Protein AF-D5CTS0-F1 (afdb_monomer_lite)

Foldseek 3Di:
DVVVVVVVVVVVPPPPPPDQFLVQKDFDDPDFDAFDPAEAEFEFEPDDVVVVCVPFPVLWDFGIKGKDKFFDDDRVVCGRVLRRRPFRYKYKYKYWDDKDKDWDKDKDKDKDKDWDWDADPVGIDIDIDIDIDIDIDIDIDIGTMITMMMTGTHNPVPDQGLQNDFQVVFDADDDDPPAAWWDDPFFIWGWGDGPQKIWIFTCQQTDDDPQQQPHDGGGTAWMGGPVFQWTWGQDSSRRIFTWRWDQDPVRWIWIQGPRPRDIDTIDGD

pLDDT: mean 89.35, std 13.21, range [39.59, 98.44]

Radius of gyration: 30.03 Å; chains: 1; bounding box: 80×53×88 Å

Sequence (269 aa):
MKKLFILLTFALLTGCAALQHQATYEQSAPTRFPKTSNVLVFEYRNVNIRDIYDLLYGDFLIIGKSEFTGPYEDPRASIEFAKSIGADVFISASQFKETRTSFVPMVTPTTDTSYVTGTAATGPFYGTLNSYGTRTTMIPVYIDRYAQSGLYLKNVNHVSPLWEKKRQDYKETGTNPLSGIWYNEHYDLKLYRSGAQMVAFFDSTPRGGKAKETGQVGDIKMIFNPETGAGIYMMADRTPQPAEIKLNKFGNLQVDVTSLNESVSFARR

Organism: Sideroxydans lithotrophicus (strain ES-1) (NCBI:txid580332)

Structure (mmCIF, N/CA/C/O backbone):
data_AF-D5CTS0-F1
#
_entry.id   AF-D5CTS0-F1
#
loop_
_atom_site.group_PDB
_atom_site.id
_atom_site.type_symbol
_atom_site.label_atom_id
_atom_site.label_alt_id
_atom_site.label_comp_id
_atom_site.label_asym_id
_atom_site.label_entity_id
_atom_site.label_seq_id
_atom_site.pdbx_PDB_ins_code
_atom_site.Cartn_x
_atom_site.Cartn_y
_atom_site.Cartn_z
_atom_site.occupancy
_atom_site.B_iso_or_equiv
_atom_site.auth_seq_id
_atom_site.auth_comp_id
_atom_site.auth_asym_id
_atom_site.auth_atom_id
_atom_site.pdbx_PDB_model_num
ATOM 1 N N . MET A 1 1 ? 6.630 3.459 -58.003 1.00 46.44 1 MET A N 1
ATOM 2 C CA . MET A 1 1 ? 6.800 2.298 -57.097 1.00 46.44 1 MET A CA 1
ATOM 3 C C . MET A 1 1 ? 7.845 2.483 -55.977 1.00 46.44 1 MET A C 1
ATOM 5 O O . MET A 1 1 ? 8.086 1.536 -55.252 1.00 46.44 1 MET A O 1
ATOM 9 N N . LYS A 1 2 ? 8.428 3.679 -55.752 1.00 45.00 2 LYS A N 1
ATOM 10 C CA . LYS A 1 2 ? 9.333 3.943 -54.601 1.00 45.00 2 LYS A CA 1
ATOM 11 C C . LYS A 1 2 ? 8.669 4.656 -53.409 1.00 45.00 2 LYS A C 1
ATOM 13 O O . LYS A 1 2 ? 9.208 4.634 -52.315 1.00 45.00 2 LYS A O 1
ATOM 18 N N . LYS A 1 3 ? 7.482 5.251 -53.597 1.00 47.41 3 LYS A N 1
ATOM 19 C CA . LYS A 1 3 ? 6.743 5.967 -52.536 1.00 47.41 3 LYS A CA 1
ATOM 20 C C . LYS A 1 3 ? 5.805 5.072 -51.708 1.00 47.41 3 LYS A C 1
ATOM 22 O O . LYS A 1 3 ? 5.414 5.468 -50.621 1.00 47.41 3 LYS A O 1
ATOM 27 N N . LEU A 1 4 ? 5.493 3.861 -52.184 1.00 44.44 4 LEU A N 1
ATOM 28 C CA . LEU A 1 4 ? 4.637 2.901 -51.466 1.00 44.44 4 LEU A CA 1
ATOM 29 C C . LEU A 1 4 ? 5.415 2.081 -50.415 1.00 44.44 4 LEU A C 1
ATOM 31 O O . LEU A 1 4 ? 4.827 1.572 -49.472 1.00 44.44 4 LEU A O 1
ATOM 35 N N . PHE A 1 5 ? 6.744 1.998 -50.545 1.00 47.94 5 PHE A N 1
ATOM 36 C CA . PHE A 1 5 ? 7.605 1.243 -49.626 1.00 47.94 5 PHE A CA 1
ATOM 37 C C . PHE A 1 5 ? 7.951 1.996 -48.332 1.00 47.94 5 PHE A C 1
ATOM 39 O O . PHE A 1 5 ? 8.382 1.370 -47.373 1.00 47.94 5 PHE A O 1
ATOM 46 N N . ILE A 1 6 ? 7.747 3.319 -48.285 1.00 50.03 6 ILE A N 1
ATOM 47 C CA . ILE A 1 6 ? 8.036 4.147 -47.098 1.00 50.03 6 ILE A CA 1
ATOM 48 C C . ILE A 1 6 ? 6.862 4.128 -46.100 1.00 50.03 6 ILE A C 1
ATOM 50 O O . ILE A 1 6 ? 7.070 4.308 -44.905 1.00 50.03 6 ILE A O 1
ATOM 54 N N . LEU A 1 7 ? 5.633 3.843 -46.555 1.00 42.25 7 LEU A N 1
ATOM 55 C CA . LEU A 1 7 ? 4.468 3.749 -45.665 1.00 42.25 7 LEU A CA 1
ATOM 56 C C . LEU A 1 7 ? 4.377 2.397 -44.933 1.00 42.25 7 LEU A C 1
ATOM 58 O O . LEU A 1 7 ? 3.821 2.329 -43.842 1.00 42.25 7 LEU A O 1
ATOM 62 N N . LEU A 1 8 ? 4.941 1.328 -45.508 1.00 42.16 8 LEU A N 1
ATOM 63 C CA . LEU A 1 8 ? 4.884 -0.023 -44.934 1.00 42.16 8 LEU A CA 1
ATOM 64 C C . LEU A 1 8 ? 5.949 -0.253 -43.842 1.00 42.16 8 LEU A C 1
ATOM 66 O O . LEU A 1 8 ? 5.750 -1.070 -42.950 1.00 42.16 8 LEU A O 1
ATOM 70 N N . THR A 1 9 ? 7.060 0.490 -43.866 1.00 47.41 9 THR A N 1
ATOM 71 C CA . THR A 1 9 ? 8.133 0.399 -42.858 1.00 47.41 9 THR A CA 1
ATOM 72 C C . THR A 1 9 ? 7.841 1.174 -41.572 1.00 47.41 9 THR A C 1
ATOM 74 O O . THR A 1 9 ? 8.358 0.800 -40.524 1.00 47.41 9 THR A O 1
ATOM 77 N N . PHE A 1 10 ? 6.966 2.187 -41.598 1.00 45.25 10 PHE A N 1
ATOM 78 C CA . PHE A 1 10 ? 6.534 2.891 -40.378 1.00 45.25 10 PHE A CA 1
ATOM 79 C C . PHE A 1 10 ? 5.456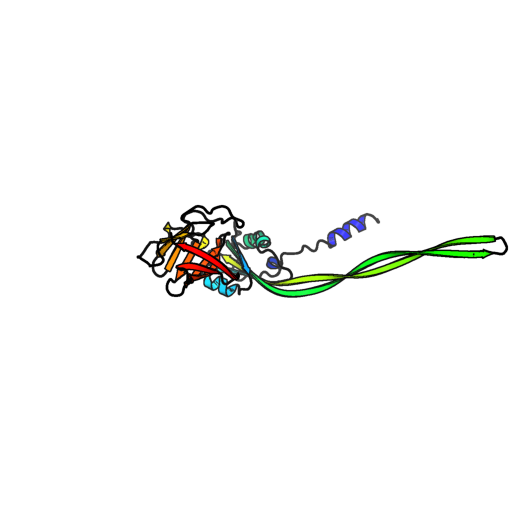 2.134 -39.580 1.00 45.25 10 PHE A C 1
ATOM 81 O O . PHE A 1 10 ? 5.325 2.353 -38.379 1.00 45.25 10 PHE A O 1
ATOM 88 N N . ALA A 1 11 ? 4.722 1.209 -40.209 1.00 44.22 11 ALA A N 1
ATOM 89 C CA . ALA A 1 11 ? 3.675 0.417 -39.554 1.00 44.22 11 ALA A CA 1
ATOM 90 C C . ALA A 1 11 ? 4.203 -0.810 -38.778 1.00 44.22 11 ALA A C 1
ATOM 92 O O . ALA A 1 11 ? 3.461 -1.414 -38.012 1.00 44.22 11 ALA A O 1
ATOM 93 N N . LEU A 1 12 ? 5.478 -1.179 -38.953 1.00 39.59 12 LEU A N 1
ATOM 94 C CA . LEU A 1 12 ? 6.101 -2.328 -38.274 1.00 39.59 12 LEU A CA 1
ATOM 95 C C . LEU A 1 12 ? 6.888 -1.944 -37.008 1.00 39.59 12 LEU A C 1
ATOM 97 O O . LEU A 1 12 ? 7.383 -2.824 -36.312 1.00 39.59 12 LEU A O 1
ATOM 101 N N . LEU A 1 13 ? 6.993 -0.648 -36.690 1.00 42.38 13 LEU A N 1
ATOM 102 C CA . LEU A 1 13 ? 7.690 -0.150 -35.495 1.00 42.38 13 LEU A CA 1
ATOM 103 C C . LEU A 1 13 ? 6.752 0.184 -34.327 1.00 42.38 13 LEU A C 1
ATOM 105 O O . LEU A 1 13 ? 7.226 0.514 -33.243 1.00 42.38 13 LEU A O 1
ATOM 109 N N . THR A 1 14 ? 5.436 0.032 -34.487 1.00 43.31 14 THR A N 1
ATOM 110 C CA . THR A 1 14 ? 4.499 0.047 -33.357 1.00 43.31 14 THR A CA 1
ATOM 111 C C . THR A 1 14 ? 4.434 -1.342 -32.725 1.00 43.31 14 THR A C 1
ATOM 113 O O . THR A 1 14 ? 3.386 -1.986 -32.702 1.00 43.31 14 THR A O 1
ATOM 116 N N . GLY A 1 15 ? 5.563 -1.828 -32.206 1.00 40.53 15 GLY A N 1
ATOM 117 C CA . GLY A 1 15 ? 5.500 -2.791 -31.117 1.00 40.53 15 GLY A CA 1
ATOM 118 C C . GLY A 1 15 ? 4.848 -2.059 -29.954 1.00 40.53 15 GLY A C 1
ATOM 119 O O . GLY A 1 15 ? 5.525 -1.308 -29.257 1.00 40.53 15 GLY A O 1
ATOM 120 N N . CYS A 1 16 ? 3.524 -2.170 -29.813 1.00 46.88 16 CYS A N 1
ATOM 121 C CA . CYS A 1 16 ? 2.819 -1.665 -28.645 1.00 46.88 16 CYS A CA 1
ATOM 122 C C . CYS A 1 16 ? 3.570 -2.188 -27.423 1.00 46.88 16 CYS A C 1
ATOM 124 O O . CYS A 1 16 ? 3.655 -3.402 -27.238 1.00 46.88 16 CYS A O 1
ATOM 126 N N . ALA A 1 17 ? 4.145 -1.288 -26.625 1.00 58.19 17 ALA A N 1
ATOM 127 C CA . ALA A 1 17 ? 4.606 -1.626 -25.293 1.00 58.19 17 ALA A CA 1
ATOM 128 C C . ALA A 1 17 ? 3.361 -2.065 -24.514 1.00 58.19 17 ALA A C 1
ATOM 130 O O . ALA A 1 17 ? 2.627 -1.240 -23.977 1.00 58.19 17 ALA A O 1
ATOM 131 N N . ALA A 1 18 ? 3.040 -3.356 -24.586 1.00 72.69 18 ALA A N 1
ATOM 132 C CA . ALA A 1 18 ? 1.957 -3.935 -23.824 1.00 72.69 18 ALA A CA 1
ATOM 133 C C . ALA A 1 18 ? 2.319 -3.781 -22.347 1.00 72.69 18 ALA A C 1
ATOM 135 O O . ALA A 1 18 ? 3.458 -4.056 -21.962 1.00 72.69 18 ALA A O 1
ATOM 136 N N . LEU A 1 19 ? 1.358 -3.321 -21.544 1.00 88.19 19 LEU A N 1
ATOM 137 C CA . LEU A 1 19 ? 1.501 -3.237 -20.092 1.00 88.19 19 LEU A CA 1
ATOM 138 C C . LEU A 1 19 ? 1.966 -4.594 -19.567 1.00 88.19 19 LEU A C 1
ATOM 140 O O . LEU A 1 19 ? 1.362 -5.620 -19.897 1.00 88.19 19 LEU A O 1
ATOM 144 N N . GLN A 1 20 ? 3.046 -4.631 -18.790 1.00 90.19 20 GLN A N 1
ATOM 145 C CA . GLN A 1 20 ? 3.656 -5.896 -18.378 1.00 90.19 20 GLN A CA 1
ATOM 146 C C . GLN A 1 20 ? 2.728 -6.661 -17.438 1.00 90.19 20 GLN A C 1
ATOM 148 O O . GLN A 1 20 ? 2.646 -7.887 -17.526 1.00 90.19 20 GLN A O 1
ATOM 153 N N . HIS A 1 21 ? 1.942 -5.947 -16.631 1.00 89.94 21 HIS A N 1
ATOM 154 C CA . HIS A 1 21 ? 0.858 -6.521 -15.835 1.00 89.94 21 HIS A CA 1
ATOM 155 C C . HIS A 1 21 ? -0.171 -7.281 -16.685 1.00 89.94 21 HIS A C 1
ATOM 157 O O . HIS A 1 21 ? -0.606 -8.367 -16.311 1.00 89.94 21 HIS A O 1
ATOM 163 N N . GLN A 1 22 ? -0.519 -6.753 -17.861 1.00 92.62 22 GLN A N 1
ATOM 164 C CA . GLN A 1 22 ? -1.408 -7.432 -18.803 1.00 92.62 22 GLN A CA 1
ATOM 165 C C . GLN A 1 22 ? -0.696 -8.581 -19.527 1.00 92.62 22 GLN A C 1
ATOM 167 O O . GLN A 1 22 ? -1.275 -9.649 -19.712 1.00 92.62 22 GLN A O 1
ATOM 172 N N . ALA A 1 23 ? 0.553 -8.373 -19.948 1.00 93.00 23 ALA A N 1
ATOM 173 C CA . ALA A 1 23 ? 1.320 -9.362 -20.702 1.00 93.00 23 ALA A CA 1
ATOM 174 C C . ALA A 1 23 ? 1.657 -10.615 -19.876 1.00 93.00 23 ALA A C 1
ATOM 176 O O . ALA A 1 23 ? 1.760 -11.704 -20.431 1.00 93.00 23 ALA A O 1
ATOM 177 N N . THR A 1 24 ? 1.811 -10.458 -18.560 1.00 95.12 24 THR A N 1
ATOM 178 C CA . THR A 1 24 ? 2.135 -11.536 -17.608 1.00 95.12 24 THR A CA 1
ATOM 179 C C . THR A 1 24 ? 0.932 -11.997 -16.789 1.00 95.12 24 THR A C 1
ATOM 181 O O . THR A 1 24 ? 1.090 -12.655 -15.764 1.00 95.12 24 THR A O 1
ATOM 184 N N . TYR A 1 25 ? -0.279 -11.642 -17.222 1.00 96.00 25 TYR A N 1
ATOM 185 C CA . TYR A 1 25 ? -1.496 -12.013 -16.520 1.00 96.00 25 TYR A CA 1
ATOM 186 C C . TYR A 1 25 ? -1.731 -13.527 -16.535 1.00 96.00 25 TYR A C 1
ATOM 188 O O . TYR A 1 25 ? -1.827 -14.156 -17.591 1.00 96.00 25 TYR A O 1
ATOM 196 N N . GLU A 1 26 ? -1.940 -14.083 -15.348 1.00 96.81 26 GLU A N 1
ATOM 197 C CA . GLU A 1 26 ? -2.377 -15.450 -15.119 1.00 96.81 26 GLU A CA 1
ATOM 198 C C . GLU A 1 26 ? -3.749 -15.441 -14.437 1.00 96.81 26 GLU A C 1
ATOM 200 O O . GLU A 1 26 ? -3.943 -14.856 -13.367 1.00 96.81 26 GLU A O 1
ATOM 205 N N . GLN A 1 27 ? -4.716 -16.113 -15.061 1.00 95.75 27 GLN A N 1
ATOM 206 C CA . GLN A 1 27 ? -6.043 -16.328 -14.490 1.00 95.75 27 GLN A CA 1
ATOM 207 C C . GLN A 1 27 ? -5.934 -17.281 -13.288 1.00 95.75 27 GLN A C 1
ATOM 209 O O . GLN A 1 27 ? -5.444 -18.399 -13.433 1.00 95.75 27 GLN A O 1
ATOM 214 N N . SER A 1 28 ? -6.447 -16.864 -12.128 1.00 95.12 28 SER A N 1
ATOM 215 C CA . SER A 1 28 ? -6.453 -17.682 -10.902 1.00 95.12 28 SER A CA 1
ATOM 216 C C . SER A 1 28 ? -7.826 -18.288 -10.606 1.00 95.12 28 SER A C 1
ATOM 218 O O . SER A 1 28 ? -7.912 -19.399 -10.090 1.00 95.12 28 SER A O 1
ATOM 220 N N . ALA A 1 29 ? -8.913 -17.579 -10.929 1.00 93.56 29 ALA A N 1
ATOM 221 C CA . ALA A 1 29 ? -10.271 -18.082 -10.721 1.00 93.56 29 ALA A CA 1
ATOM 222 C C . ALA A 1 29 ? -10.701 -19.050 -11.842 1.00 93.56 29 ALA A C 1
ATOM 224 O O . ALA A 1 29 ? -10.304 -18.853 -12.992 1.00 93.56 29 ALA A O 1
ATOM 225 N N . PRO A 1 30 ? -11.575 -20.038 -11.560 1.00 90.06 30 PRO A N 1
ATOM 226 C CA . PRO A 1 30 ? -12.016 -21.026 -12.552 1.00 90.06 30 PRO A CA 1
ATOM 227 C C . PRO A 1 30 ? -12.816 -20.411 -13.708 1.00 90.06 30 PRO A C 1
ATOM 229 O O . PRO A 1 30 ? -12.871 -20.975 -14.798 1.00 90.06 30 PRO A O 1
ATOM 232 N N . THR A 1 31 ? -13.437 -19.252 -13.484 1.00 89.94 31 THR A N 1
ATOM 233 C CA . THR A 1 31 ? -14.252 -18.547 -14.474 1.00 89.94 31 THR A CA 1
ATOM 234 C C . THR A 1 31 ? -13.900 -17.068 -14.516 1.00 89.94 31 THR A C 1
ATOM 236 O O . THR A 1 31 ? -13.479 -16.480 -13.517 1.00 89.94 31 THR A O 1
ATOM 239 N N . ARG A 1 32 ? -14.124 -16.444 -15.676 1.00 90.62 32 ARG A N 1
ATOM 240 C CA . ARG A 1 32 ? -14.024 -14.990 -15.822 1.00 90.62 32 ARG A CA 1
ATOM 241 C C . ARG A 1 32 ? -15.234 -14.304 -15.203 1.00 90.62 32 ARG A C 1
ATOM 243 O O . ARG A 1 32 ? -16.348 -14.819 -15.273 1.00 90.62 32 ARG A O 1
ATOM 250 N N . PHE A 1 33 ? -15.000 -13.126 -14.644 1.00 94.56 33 PHE A N 1
ATOM 251 C CA . PHE A 1 33 ? -16.047 -12.269 -14.109 1.00 94.56 33 PHE A CA 1
ATOM 252 C C . PHE A 1 33 ? -16.496 -11.255 -15.167 1.00 94.56 33 PHE A C 1
ATOM 254 O O . PHE A 1 33 ? -15.721 -10.916 -16.066 1.00 94.56 33 PHE A O 1
ATOM 261 N N . PRO A 1 34 ? -17.750 -10.774 -15.098 1.00 94.44 34 PRO A N 1
ATOM 262 C CA . PRO A 1 34 ? -18.209 -9.713 -15.982 1.00 94.44 34 PRO A CA 1
ATOM 263 C C . PRO A 1 34 ? -17.401 -8.434 -15.748 1.00 94.44 34 PRO A C 1
ATOM 265 O O . PRO A 1 34 ? -16.973 -8.149 -14.627 1.00 94.44 34 PRO A O 1
ATOM 268 N N . LYS A 1 35 ? -17.232 -7.648 -16.815 1.00 96.00 35 LYS A N 1
ATOM 269 C CA . LYS A 1 35 ? -16.536 -6.358 -16.778 1.00 96.00 35 LYS A CA 1
ATOM 270 C C . LYS A 1 35 ? -17.120 -5.448 -15.691 1.00 96.00 35 LYS A C 1
ATOM 272 O O . LYS A 1 35 ? -18.338 -5.315 -15.577 1.00 96.00 35 LYS A O 1
ATOM 277 N N . THR A 1 36 ? -16.246 -4.774 -14.951 1.00 95.19 36 THR A N 1
ATOM 278 C CA . THR A 1 36 ? -16.610 -3.775 -13.937 1.00 95.19 36 THR A CA 1
ATOM 279 C C . THR A 1 36 ? -16.427 -2.353 -14.465 1.00 95.19 36 THR A C 1
ATOM 281 O O . THR A 1 36 ? -15.706 -2.104 -15.436 1.00 95.19 36 THR A O 1
ATOM 284 N N . SER A 1 37 ? -17.125 -1.395 -13.850 1.00 93.25 37 SER A N 1
ATOM 285 C CA . SER A 1 37 ? -17.039 0.029 -14.203 1.00 93.25 37 SER A CA 1
ATOM 286 C C . SER A 1 37 ? -15.956 0.771 -13.420 1.00 93.25 37 SER A C 1
ATOM 288 O O . SER A 1 37 ? -15.375 1.727 -13.937 1.00 93.25 37 SER A O 1
ATOM 290 N N . ASN A 1 38 ? -15.661 0.322 -12.199 1.00 93.19 38 ASN A N 1
ATOM 291 C CA . ASN A 1 38 ? -14.690 0.933 -11.304 1.00 93.19 38 ASN A CA 1
ATOM 292 C C . ASN A 1 38 ? -13.747 -0.126 -10.724 1.00 93.19 38 ASN A C 1
ATOM 294 O O . ASN A 1 38 ? -14.177 -1.238 -10.433 1.00 93.19 38 ASN A O 1
ATOM 298 N N . VAL A 1 39 ? -12.479 0.249 -10.564 1.00 96.38 39 VAL A N 1
ATOM 299 C CA . VAL A 1 39 ? -11.436 -0.553 -9.921 1.00 96.38 39 VAL A CA 1
ATOM 300 C C . VAL A 1 39 ? -10.660 0.368 -8.997 1.00 96.38 39 VAL A C 1
ATOM 302 O O . VAL A 1 39 ? -10.149 1.397 -9.443 1.00 96.38 39 VAL A O 1
ATOM 305 N N . LEU A 1 40 ? -10.547 -0.012 -7.729 1.00 96.00 40 LEU A N 1
ATOM 306 C CA . LEU A 1 40 ? -9.632 0.643 -6.798 1.00 96.00 40 LEU A CA 1
ATOM 307 C C . LEU A 1 40 ? -8.227 0.081 -6.985 1.00 96.00 40 LEU A C 1
ATOM 309 O O . LEU A 1 40 ? -8.063 -1.129 -7.120 1.00 96.00 40 LEU A O 1
ATOM 313 N N . VAL A 1 41 ? -7.222 0.952 -6.992 1.00 96.62 41 VAL A N 1
ATOM 314 C CA . VAL A 1 41 ? -5.821 0.555 -7.159 1.00 96.62 41 VAL A CA 1
ATOM 315 C C . VAL A 1 41 ? -5.041 0.917 -5.912 1.00 96.62 41 VAL A C 1
ATOM 317 O O . VAL A 1 41 ? -5.041 2.082 -5.517 1.00 96.62 41 VAL A O 1
ATOM 320 N N . PHE A 1 42 ? -4.351 -0.065 -5.341 1.00 96.56 42 PHE A N 1
ATOM 321 C CA . PHE A 1 42 ? -3.471 0.130 -4.195 1.00 96.56 42 PHE A CA 1
ATOM 322 C C . PHE A 1 42 ? -2.049 -0.314 -4.534 1.00 96.56 42 PHE A C 1
ATOM 324 O O . PHE A 1 42 ? -1.815 -1.422 -5.025 1.00 96.56 42 PHE A O 1
ATOM 331 N N . GLU A 1 43 ? -1.093 0.575 -4.284 1.00 95.06 43 GLU A N 1
ATOM 332 C CA . GLU A 1 43 ? 0.327 0.323 -4.502 1.00 95.06 43 GLU A CA 1
ATOM 333 C C . GLU A 1 43 ? 1.047 0.153 -3.169 1.00 95.06 43 GLU A C 1
ATOM 335 O O . GLU A 1 43 ? 0.911 0.956 -2.245 1.00 95.06 43 GLU A O 1
ATOM 340 N N . TYR A 1 44 ? 1.869 -0.884 -3.111 1.00 95.31 44 TYR A N 1
ATOM 341 C CA . TYR A 1 44 ? 2.742 -1.187 -1.998 1.00 95.31 44 TYR A CA 1
ATOM 342 C C . TYR A 1 44 ? 4.200 -1.235 -2.458 1.00 95.31 44 TYR A C 1
ATOM 344 O O . TYR A 1 44 ? 4.513 -1.511 -3.620 1.00 95.31 44 TYR A O 1
ATOM 352 N N . ARG A 1 45 ? 5.121 -0.972 -1.529 1.00 92.94 45 ARG A N 1
ATOM 353 C CA . ARG A 1 45 ? 6.562 -0.943 -1.798 1.00 92.94 45 ARG A CA 1
ATOM 354 C C . ARG A 1 45 ? 7.299 -1.803 -0.793 1.00 92.94 45 ARG A C 1
ATOM 356 O O . ARG A 1 45 ? 6.974 -1.778 0.385 1.00 92.94 45 ARG A O 1
ATOM 363 N N . ASN A 1 46 ? 8.294 -2.545 -1.271 1.00 90.69 46 ASN A N 1
ATOM 364 C CA . ASN A 1 46 ? 9.196 -3.362 -0.457 1.00 90.69 46 ASN A CA 1
ATOM 365 C C . ASN A 1 46 ? 8.487 -4.371 0.466 1.00 90.69 46 ASN A C 1
ATOM 367 O O . ASN A 1 46 ? 8.978 -4.675 1.549 1.00 90.69 46 ASN A O 1
ATOM 371 N N . VAL A 1 47 ? 7.350 -4.911 0.025 1.00 91.88 47 VAL A N 1
ATOM 372 C CA . VAL A 1 47 ? 6.570 -5.918 0.758 1.00 91.88 47 VAL A CA 1
ATOM 373 C C . VAL A 1 47 ? 6.220 -7.098 -0.140 1.00 91.88 47 VAL A C 1
ATOM 375 O O . VAL A 1 47 ? 6.193 -6.977 -1.367 1.00 91.88 47 VAL A O 1
ATOM 378 N N . ASN A 1 48 ? 5.923 -8.239 0.478 1.00 93.56 48 ASN A N 1
ATOM 379 C CA . ASN A 1 48 ? 5.332 -9.377 -0.208 1.00 93.56 48 ASN A CA 1
ATOM 380 C C . ASN A 1 48 ? 3.829 -9.129 -0.402 1.00 93.56 48 ASN A C 1
ATOM 382 O O . ASN A 1 48 ? 3.095 -8.914 0.562 1.00 93.56 48 ASN A O 1
ATOM 386 N N . ILE A 1 49 ? 3.365 -9.168 -1.651 1.00 95.56 49 ILE A N 1
ATOM 387 C CA . ILE A 1 49 ? 1.962 -8.906 -1.989 1.00 95.56 49 ILE A CA 1
ATOM 388 C C . ILE A 1 49 ? 0.993 -9.918 -1.371 1.00 95.56 49 ILE A C 1
ATOM 390 O O . ILE A 1 49 ? -0.150 -9.571 -1.085 1.00 95.56 49 ILE A O 1
ATOM 394 N N . ARG A 1 50 ? 1.440 -11.160 -1.147 1.00 95.56 50 ARG A N 1
ATOM 395 C CA . ARG A 1 50 ? 0.610 -12.209 -0.557 1.00 95.56 50 ARG A CA 1
ATOM 396 C C . ARG A 1 50 ? 0.360 -11.953 0.922 1.00 95.56 50 ARG A C 1
ATOM 398 O O . ARG A 1 50 ? -0.780 -12.051 1.351 1.00 95.56 50 ARG A O 1
ATOM 405 N N . ASP A 1 51 ? 1.383 -11.520 1.651 1.00 94.50 51 ASP A N 1
ATOM 406 C CA . ASP A 1 51 ? 1.254 -11.158 3.065 1.00 94.50 51 ASP A CA 1
ATOM 407 C C . ASP A 1 51 ? 0.304 -9.959 3.234 1.00 94.50 51 ASP A C 1
ATOM 409 O O . ASP A 1 51 ? -0.535 -9.937 4.131 1.00 94.50 51 ASP A O 1
ATOM 413 N N . ILE A 1 52 ? 0.384 -8.979 2.323 1.00 95.12 52 ILE A N 1
ATOM 414 C CA . ILE A 1 52 ? -0.559 -7.852 2.265 1.00 95.12 52 ILE A CA 1
ATOM 415 C C . ILE A 1 52 ? -1.985 -8.330 1.980 1.00 95.12 52 ILE A C 1
ATOM 417 O O . ILE A 1 52 ? -2.926 -7.862 2.622 1.00 95.12 52 ILE A O 1
ATOM 421 N N . TYR A 1 53 ? -2.153 -9.250 1.029 1.00 96.50 53 TYR A N 1
ATOM 422 C CA . TYR A 1 53 ? -3.451 -9.837 0.717 1.00 96.50 53 TYR A CA 1
ATOM 423 C C . TYR A 1 53 ? -4.045 -10.558 1.932 1.00 96.50 53 TYR A C 1
ATOM 425 O O . TYR A 1 53 ? -5.164 -10.238 2.326 1.00 96.50 53 TYR A O 1
ATOM 433 N N . ASP A 1 54 ? -3.291 -11.459 2.560 1.00 95.19 54 ASP A N 1
ATOM 434 C CA . ASP A 1 54 ? -3.763 -12.249 3.700 1.00 95.19 54 ASP A CA 1
ATOM 435 C C . ASP A 1 54 ? -4.137 -11.347 4.891 1.00 95.19 54 ASP A C 1
ATOM 437 O O . ASP A 1 54 ? -5.099 -11.622 5.607 1.00 95.19 54 ASP A O 1
ATOM 441 N N . LEU A 1 55 ? -3.420 -10.233 5.073 1.00 92.56 55 LEU A N 1
ATOM 442 C CA . LEU A 1 55 ? -3.650 -9.288 6.163 1.00 92.56 55 LEU A CA 1
ATOM 443 C C . LEU A 1 55 ? -4.827 -8.327 5.925 1.00 92.56 55 LEU A C 1
ATOM 445 O O . LEU A 1 55 ? -5.554 -8.013 6.866 1.00 92.56 55 LEU A O 1
ATOM 449 N N . LEU A 1 56 ? -4.985 -7.800 4.706 1.00 94.00 56 LEU A N 1
ATOM 450 C CA . LEU A 1 56 ? -5.882 -6.663 4.428 1.00 94.00 56 LEU A CA 1
ATOM 451 C C . LEU A 1 56 ? -7.039 -6.992 3.478 1.00 94.00 56 LEU A C 1
ATOM 453 O O . LEU A 1 56 ? -8.032 -6.265 3.453 1.00 94.00 56 LEU A O 1
ATOM 457 N N . TYR A 1 57 ? -6.908 -8.053 2.684 1.00 95.62 57 TYR A N 1
ATOM 458 C CA . TYR A 1 57 ? -7.801 -8.362 1.567 1.00 95.62 57 TYR A CA 1
ATOM 459 C C . TYR A 1 57 ? -8.298 -9.813 1.569 1.00 95.62 57 TYR A C 1
ATOM 461 O O . TYR A 1 57 ? -8.870 -10.245 0.573 1.00 95.62 57 TYR A O 1
ATOM 469 N N . GLY A 1 58 ? -8.130 -10.558 2.667 1.00 94.38 58 GLY A N 1
ATOM 470 C CA . GLY A 1 58 ? -8.487 -11.982 2.745 1.00 94.38 58 GLY A CA 1
ATOM 471 C C . GLY A 1 58 ? -9.961 -12.301 2.451 1.00 94.38 58 GLY A C 1
ATOM 472 O O . GLY A 1 58 ? -10.274 -13.418 2.046 1.00 94.38 58 GLY A O 1
ATOM 473 N N . ASP A 1 59 ? -10.857 -11.318 2.585 1.00 94.38 59 ASP A N 1
ATOM 474 C CA . ASP A 1 59 ? -12.283 -11.440 2.246 1.00 94.38 59 ASP A CA 1
ATOM 475 C C . ASP A 1 59 ? -12.582 -11.305 0.737 1.00 94.38 59 ASP A C 1
ATOM 477 O O . ASP A 1 59 ? -13.718 -11.514 0.299 1.00 94.38 59 ASP A O 1
ATOM 481 N N . PHE A 1 60 ? -11.586 -10.935 -0.071 1.00 96.38 60 PHE A N 1
ATOM 482 C CA . PHE A 1 60 ? -11.708 -10.774 -1.516 1.00 96.38 60 PHE A CA 1
ATOM 483 C C . PHE A 1 60 ? -11.177 -12.006 -2.241 1.00 96.38 60 PHE A C 1
ATOM 485 O O . PHE A 1 60 ? -10.136 -12.548 -1.903 1.00 96.38 60 PHE A O 1
ATOM 492 N N . LEU A 1 61 ? -11.841 -12.417 -3.318 1.00 96.75 61 LEU A N 1
ATOM 493 C CA . LEU A 1 61 ? -11.369 -13.520 -4.147 1.00 96.75 61 LEU A CA 1
ATOM 494 C C . LEU A 1 61 ? -10.251 -13.051 -5.087 1.00 96.75 61 LEU A C 1
ATOM 496 O O . LEU A 1 61 ? -10.464 -12.132 -5.878 1.00 96.75 61 LEU A O 1
ATOM 500 N N . ILE A 1 62 ? -9.102 -13.733 -5.089 1.00 97.94 62 ILE A N 1
ATOM 501 C CA . ILE A 1 62 ? -8.076 -13.556 -6.129 1.00 97.94 62 ILE A CA 1
ATOM 502 C C . ILE A 1 62 ? -8.592 -14.147 -7.445 1.00 97.94 62 ILE A C 1
ATOM 504 O O . ILE A 1 62 ? -8.736 -15.362 -7.581 1.00 97.94 62 ILE A O 1
ATOM 508 N N . ILE A 1 63 ? -8.833 -13.294 -8.439 1.00 97.94 63 ILE A N 1
ATOM 509 C CA . ILE A 1 63 ? -9.300 -13.716 -9.768 1.00 97.94 63 ILE A CA 1
ATOM 510 C C . ILE A 1 63 ? -8.168 -13.846 -10.784 1.00 97.94 63 ILE A C 1
ATOM 512 O O . ILE A 1 63 ? -8.300 -14.574 -11.767 1.00 97.94 63 ILE A O 1
ATOM 516 N N . GLY A 1 64 ? -7.031 -13.208 -10.525 1.00 97.69 64 GLY A N 1
ATOM 517 C CA . GLY A 1 64 ? -5.821 -13.368 -11.316 1.00 97.69 64 GLY A CA 1
ATOM 518 C C . GLY A 1 64 ? -4.617 -12.719 -10.658 1.00 97.69 64 GLY A C 1
ATOM 519 O O . GLY A 1 64 ? -4.744 -12.004 -9.660 1.00 97.69 64 GLY A O 1
ATOM 520 N N . LYS A 1 65 ? -3.451 -12.964 -11.241 1.00 97.81 65 LYS A N 1
ATOM 521 C CA . LYS A 1 65 ? -2.167 -12.432 -10.789 1.00 97.81 65 LYS A CA 1
ATOM 522 C C . LYS A 1 65 ? -1.291 -12.047 -11.975 1.00 97.81 65 LYS A C 1
ATOM 524 O O . LYS A 1 65 ? -1.530 -12.487 -13.092 1.00 97.81 65 LYS A O 1
ATOM 529 N N . SER A 1 66 ? -0.285 -11.227 -11.726 1.00 97.31 66 SER A N 1
ATOM 530 C CA . SER A 1 66 ? 0.740 -10.853 -12.704 1.00 97.31 66 SER A CA 1
ATOM 531 C C . SER A 1 66 ? 2.064 -10.677 -11.980 1.00 97.31 66 SER A C 1
ATOM 533 O O . SER A 1 66 ? 2.080 -10.038 -10.926 1.00 97.31 66 SER A O 1
ATOM 535 N N . GLU A 1 67 ? 3.157 -11.190 -12.531 1.00 96.81 67 GLU A N 1
ATOM 536 C CA . GLU A 1 67 ? 4.487 -11.088 -11.929 1.00 96.81 67 GLU A CA 1
ATOM 537 C C . GLU A 1 67 ? 5.543 -10.881 -13.014 1.00 96.81 67 GLU A C 1
ATOM 539 O O . GLU A 1 67 ? 5.590 -11.608 -14.005 1.00 96.81 67 GLU A O 1
ATOM 544 N N . PHE A 1 68 ? 6.412 -9.887 -12.830 1.00 96.19 68 PHE A N 1
ATOM 545 C CA . PHE A 1 68 ? 7.498 -9.606 -13.766 1.00 96.19 68 PHE A CA 1
ATOM 546 C C . PHE A 1 68 ? 8.654 -8.855 -13.103 1.00 96.19 68 PHE A C 1
ATOM 548 O O . PHE A 1 68 ? 8.549 -8.326 -11.998 1.00 96.19 68 PHE A O 1
ATOM 555 N N . THR A 1 69 ? 9.799 -8.810 -13.787 1.00 95.75 69 THR A N 1
ATOM 556 C CA . THR A 1 69 ? 10.937 -7.966 -13.393 1.00 95.75 69 THR A CA 1
ATOM 557 C C . THR A 1 69 ? 11.327 -7.047 -14.540 1.00 95.75 69 THR A C 1
ATOM 559 O O . THR A 1 69 ? 11.848 -7.498 -15.564 1.00 95.75 69 THR A O 1
ATOM 562 N N . GLY A 1 70 ? 11.149 -5.745 -14.353 1.00 93.56 70 GLY A N 1
ATOM 563 C CA . GLY A 1 70 ? 11.325 -4.748 -15.407 1.00 93.56 70 GLY A CA 1
ATOM 564 C C . GLY A 1 70 ? 11.449 -3.329 -14.854 1.00 93.56 70 GLY A C 1
ATOM 565 O O . GLY A 1 70 ? 11.563 -3.165 -13.638 1.00 93.56 70 GLY A O 1
ATOM 566 N N . PRO A 1 71 ? 11.460 -2.308 -15.727 1.00 92.19 71 PRO A N 1
ATOM 567 C CA . PRO A 1 71 ? 11.284 -0.921 -15.307 1.00 92.19 71 PRO A CA 1
ATOM 568 C C . PRO A 1 71 ? 10.009 -0.769 -14.475 1.00 92.19 71 PRO A C 1
ATOM 570 O O . PRO A 1 71 ? 9.049 -1.511 -14.688 1.00 92.19 71 PRO A O 1
ATOM 573 N N . TYR A 1 72 ? 10.003 0.181 -13.542 1.00 94.25 72 TYR A N 1
ATOM 574 C CA . TYR A 1 72 ? 8.807 0.483 -12.758 1.00 94.25 72 TYR A CA 1
ATOM 575 C C . TYR A 1 72 ? 7.629 0.824 -13.684 1.00 94.25 72 TYR A C 1
ATOM 577 O O . TYR A 1 72 ? 7.768 1.650 -14.589 1.00 94.25 72 TYR A O 1
ATOM 585 N N . GLU A 1 73 ? 6.487 0.179 -13.457 1.00 94.12 73 GLU A N 1
ATOM 586 C CA . GLU A 1 73 ? 5.234 0.422 -14.165 1.00 94.12 73 GLU A CA 1
ATOM 587 C C . GLU A 1 73 ? 4.215 0.953 -13.154 1.00 94.12 73 GLU A C 1
ATOM 589 O O . GLU A 1 73 ? 3.995 0.329 -12.119 1.00 94.12 73 GLU A O 1
ATOM 594 N N . ASP A 1 74 ? 3.600 2.110 -13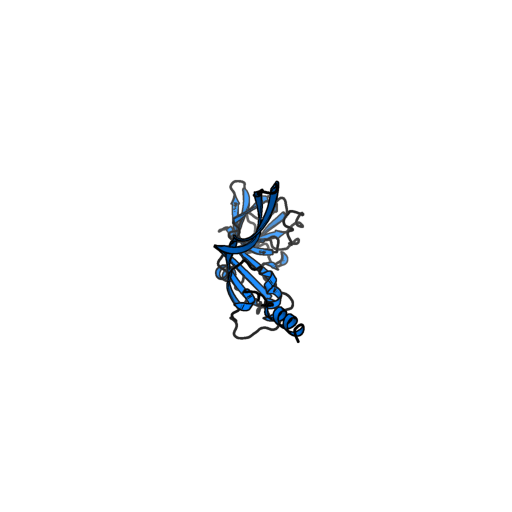.428 1.00 94.62 74 ASP A N 1
ATOM 595 C CA . ASP A 1 74 ? 2.555 2.645 -12.545 1.00 94.62 74 ASP A CA 1
ATOM 596 C C . ASP A 1 74 ? 1.344 1.687 -12.561 1.00 94.62 74 ASP A C 1
ATOM 598 O O . ASP A 1 74 ? 0.732 1.498 -13.622 1.00 94.62 74 ASP A O 1
ATOM 602 N N . PRO A 1 75 ? 0.938 1.119 -11.410 1.00 94.62 75 PRO A N 1
ATOM 603 C CA . PRO A 1 75 ? -0.204 0.209 -11.314 1.00 94.62 75 PRO A CA 1
ATOM 604 C C . PRO A 1 75 ? -1.509 0.798 -11.865 1.00 94.62 75 PRO A C 1
ATOM 606 O O . PRO A 1 75 ? -2.377 0.065 -12.344 1.00 94.62 75 PRO A O 1
ATOM 609 N N . ARG A 1 76 ? -1.659 2.130 -11.853 1.00 95.00 76 ARG A N 1
ATOM 610 C CA . ARG A 1 76 ? -2.828 2.824 -12.414 1.00 95.00 76 ARG A CA 1
ATOM 611 C C . ARG A 1 76 ? -2.964 2.626 -13.922 1.00 95.00 76 ARG A C 1
ATOM 613 O O . ARG A 1 76 ? -4.082 2.673 -14.434 1.00 95.00 76 ARG A O 1
ATOM 620 N N . ALA A 1 77 ? -1.873 2.347 -14.636 1.00 94.50 77 ALA A N 1
ATOM 621 C CA . ALA A 1 77 ? -1.934 2.020 -16.057 1.00 94.50 77 ALA A CA 1
ATOM 622 C C . ALA A 1 77 ? -2.750 0.737 -16.317 1.00 94.50 77 ALA A C 1
ATOM 624 O O . ALA A 1 77 ? -3.381 0.603 -17.363 1.00 94.50 77 ALA A O 1
ATOM 625 N N . SER A 1 78 ? -2.825 -0.166 -15.333 1.00 94.69 78 SER A N 1
ATOM 626 C CA . SER A 1 78 ? -3.551 -1.437 -15.426 1.00 94.69 78 SER A CA 1
ATOM 627 C C . SER A 1 78 ? -5.049 -1.347 -15.110 1.00 94.69 78 SER A C 1
ATOM 629 O O . SER A 1 78 ? -5.730 -2.371 -15.161 1.00 94.69 78 SER A O 1
ATOM 631 N N . ILE A 1 79 ? -5.598 -0.159 -14.820 1.00 96.19 79 ILE A N 1
ATOM 632 C CA . ILE A 1 79 ? -7.017 0.012 -14.452 1.00 96.19 79 ILE A CA 1
ATOM 633 C C . ILE A 1 79 ? -7.958 -0.541 -15.527 1.00 96.19 79 ILE A C 1
ATOM 635 O O . ILE A 1 79 ? -8.880 -1.292 -15.213 1.00 96.19 79 ILE A O 1
ATOM 639 N N . GLU A 1 80 ? -7.741 -0.194 -16.797 1.00 95.94 80 GLU A N 1
ATOM 640 C CA . GLU A 1 80 ? -8.635 -0.634 -17.877 1.00 95.94 80 GLU A CA 1
ATOM 641 C C . GLU A 1 80 ? -8.569 -2.146 -18.100 1.00 95.94 80 GLU A C 1
ATOM 643 O O . GLU A 1 80 ? -9.595 -2.791 -18.338 1.00 95.94 80 GLU A O 1
ATOM 648 N N . PHE A 1 81 ? -7.384 -2.733 -17.936 1.00 95.75 81 PHE A N 1
ATOM 649 C CA . PHE A 1 81 ? -7.228 -4.177 -17.985 1.00 95.75 81 PHE A CA 1
ATOM 650 C C . PHE A 1 81 ? -7.927 -4.856 -16.797 1.00 95.75 81 PHE A C 1
ATOM 652 O O . PHE A 1 81 ? -8.728 -5.767 -17.008 1.00 95.75 81 PHE A O 1
ATOM 659 N N . ALA A 1 82 ? -7.727 -4.359 -15.573 1.00 97.06 82 ALA A N 1
ATOM 660 C CA . ALA A 1 82 ? -8.389 -4.855 -14.367 1.00 97.06 82 ALA A CA 1
ATOM 661 C C . ALA A 1 82 ? -9.925 -4.804 -14.485 1.00 97.06 82 ALA A C 1
ATOM 663 O O . ALA A 1 82 ? -10.607 -5.780 -14.163 1.00 97.06 82 ALA A O 1
ATOM 664 N N . LYS A 1 83 ? -10.474 -3.712 -15.039 1.00 97.31 83 LYS A N 1
ATOM 665 C CA . LYS A 1 83 ? -11.907 -3.599 -15.350 1.00 97.31 83 LYS A CA 1
ATOM 666 C C . LYS A 1 83 ? -12.351 -4.682 -16.324 1.00 97.31 83 LYS A C 1
ATOM 668 O O . LYS A 1 83 ? -13.385 -5.313 -16.117 1.00 97.31 83 LYS A O 1
ATOM 673 N N . SER A 1 84 ? -11.578 -4.903 -17.392 1.00 96.00 84 SER A N 1
ATOM 674 C CA . SER A 1 84 ? -11.919 -5.852 -18.461 1.00 96.00 84 SER A CA 1
ATOM 675 C C . SER A 1 84 ? -12.033 -7.304 -17.987 1.00 96.00 84 SER A C 1
ATOM 677 O O . SER A 1 84 ? -12.844 -8.050 -18.532 1.00 96.00 84 SER A O 1
ATOM 679 N N . ILE A 1 85 ? -11.279 -7.684 -16.951 1.00 95.50 85 ILE A N 1
ATOM 680 C CA . ILE A 1 85 ? -11.328 -9.020 -16.337 1.00 95.50 85 ILE A CA 1
ATOM 681 C C . ILE A 1 85 ? -12.301 -9.106 -15.148 1.00 95.50 85 ILE A C 1
ATOM 683 O O . ILE A 1 85 ? -12.458 -10.171 -14.552 1.00 95.50 85 ILE A O 1
ATOM 687 N N . GLY A 1 86 ? -12.957 -7.992 -14.809 1.00 96.81 86 GLY A N 1
ATOM 688 C CA . GLY A 1 86 ? -14.001 -7.923 -13.792 1.00 96.81 86 GLY A CA 1
ATOM 689 C C . GLY A 1 86 ? -13.517 -7.725 -12.357 1.00 96.81 86 GLY A C 1
ATOM 690 O O . GLY A 1 86 ? -14.290 -7.997 -11.437 1.00 96.81 86 GLY A O 1
ATOM 691 N N . ALA A 1 87 ? -12.279 -7.267 -12.145 1.00 97.81 87 ALA A N 1
ATOM 692 C CA . ALA A 1 87 ? -11.761 -6.960 -10.810 1.00 97.81 87 ALA A CA 1
ATOM 693 C C . ALA A 1 87 ? -12.515 -5.779 -10.174 1.00 97.81 87 ALA A C 1
ATOM 695 O O . ALA A 1 87 ? -12.984 -4.890 -10.880 1.00 97.81 87 ALA A O 1
ATOM 696 N N . ASP A 1 88 ? -12.604 -5.754 -8.846 1.00 97.31 88 ASP A N 1
ATOM 697 C CA . ASP A 1 88 ? -13.088 -4.599 -8.072 1.00 97.31 88 ASP A CA 1
ATOM 698 C C . ASP A 1 88 ? -11.919 -3.850 -7.413 1.00 97.31 88 ASP A C 1
ATOM 700 O O . ASP A 1 88 ? -11.950 -2.628 -7.261 1.00 97.31 88 ASP A O 1
ATOM 704 N N . VAL A 1 89 ? -10.860 -4.583 -7.055 1.00 97.56 89 VAL A N 1
ATOM 705 C CA . VAL A 1 89 ? -9.628 -4.042 -6.477 1.00 97.56 89 VAL A CA 1
ATOM 706 C C . VAL A 1 89 ? -8.433 -4.640 -7.215 1.00 97.56 89 VAL A C 1
ATOM 708 O O . VAL A 1 89 ? -8.393 -5.837 -7.495 1.00 97.56 89 VAL A O 1
ATOM 711 N N . PHE A 1 90 ? -7.450 -3.808 -7.530 1.00 97.88 90 PHE A N 1
ATOM 712 C CA . PHE A 1 90 ? -6.145 -4.217 -8.024 1.00 97.88 90 PHE A CA 1
ATOM 713 C C . PHE A 1 90 ? -5.090 -3.773 -7.017 1.00 97.88 90 PHE A C 1
ATOM 715 O O . PHE A 1 90 ? -4.916 -2.580 -6.772 1.00 97.88 90 PHE A O 1
ATOM 722 N N . ILE A 1 91 ? -4.397 -4.735 -6.418 1.00 97.75 91 ILE A N 1
ATOM 723 C CA . ILE A 1 91 ? -3.269 -4.446 -5.537 1.00 97.75 91 ILE A CA 1
ATOM 724 C C . ILE A 1 91 ? -1.975 -4.791 -6.248 1.00 97.75 91 ILE A C 1
ATOM 726 O O . ILE A 1 91 ? -1.911 -5.754 -7.010 1.00 97.75 91 ILE A O 1
ATOM 730 N N . SER A 1 92 ? -0.943 -4.002 -5.996 1.00 97.50 92 SER A N 1
ATOM 731 C CA . SER A 1 92 ? 0.373 -4.183 -6.595 1.00 97.50 92 SER A CA 1
ATOM 732 C C . SER A 1 92 ? 1.459 -3.975 -5.554 1.00 97.50 92 SER A C 1
ATOM 734 O O . SER A 1 92 ? 1.302 -3.170 -4.637 1.00 97.50 92 SER A O 1
ATOM 736 N N . ALA A 1 93 ? 2.566 -4.692 -5.694 1.00 96.81 93 ALA A N 1
ATOM 737 C CA . ALA A 1 93 ? 3.750 -4.482 -4.880 1.00 96.81 93 ALA A CA 1
ATOM 738 C C . ALA A 1 93 ? 4.982 -4.400 -5.774 1.00 96.81 93 ALA A C 1
ATOM 740 O O . ALA A 1 93 ? 5.153 -5.216 -6.684 1.00 96.81 93 ALA A O 1
ATOM 741 N N . SER A 1 94 ? 5.849 -3.432 -5.487 1.00 96.00 94 SER A N 1
ATOM 742 C CA . SER A 1 94 ? 7.125 -3.253 -6.175 1.00 96.00 94 SER A CA 1
ATOM 743 C C . SER A 1 94 ? 8.296 -3.346 -5.197 1.00 96.00 94 SER A C 1
ATOM 745 O O . SER A 1 94 ? 8.261 -2.799 -4.094 1.00 96.00 94 SER A O 1
ATOM 747 N N . GLN A 1 95 ? 9.354 -4.047 -5.598 1.00 95.19 95 GLN A N 1
ATOM 748 C CA . GLN A 1 95 ? 10.605 -4.133 -4.848 1.00 95.19 95 GLN A CA 1
ATOM 749 C C . GLN A 1 95 ? 11.774 -3.846 -5.783 1.00 95.19 95 GLN A C 1
ATOM 751 O O . GLN A 1 95 ? 11.934 -4.518 -6.806 1.00 95.19 95 GLN A O 1
ATOM 756 N N . PHE A 1 96 ? 12.608 -2.870 -5.423 1.00 94.00 96 PHE A N 1
ATOM 757 C CA . PHE A 1 96 ? 13.839 -2.590 -6.158 1.00 94.00 96 PHE A CA 1
ATOM 758 C C . PHE A 1 96 ? 14.751 -3.824 -6.156 1.00 94.00 96 PHE A C 1
ATOM 760 O O . PHE A 1 96 ? 14.929 -4.472 -5.122 1.00 94.00 96 PHE A O 1
ATOM 767 N N . LYS A 1 97 ? 15.307 -4.168 -7.321 1.00 94.00 97 LYS A N 1
ATOM 768 C CA . LYS A 1 97 ? 16.230 -5.299 -7.477 1.00 94.00 97 LYS A CA 1
ATOM 769 C C . LYS A 1 97 ? 17.641 -4.834 -7.791 1.00 94.00 97 LYS A C 1
ATOM 771 O O . LYS A 1 97 ? 18.562 -5.171 -7.058 1.00 94.00 97 LYS A O 1
ATOM 776 N N . GLU A 1 98 ? 17.812 -4.098 -8.881 1.00 91.50 98 GLU A N 1
ATOM 777 C CA . GLU A 1 98 ? 19.126 -3.684 -9.371 1.00 91.50 98 GLU A CA 1
ATOM 778 C C . GLU A 1 98 ? 19.002 -2.513 -10.350 1.00 91.50 98 GLU A C 1
ATOM 780 O O . GLU A 1 98 ? 17.986 -2.374 -11.033 1.00 91.50 98 GLU A O 1
ATOM 785 N N . THR A 1 99 ? 20.066 -1.724 -10.484 1.00 93.25 99 THR A N 1
ATOM 786 C CA . THR A 1 99 ? 20.238 -0.777 -11.592 1.00 93.25 99 THR A CA 1
ATOM 787 C C . THR A 1 99 ? 21.105 -1.437 -12.658 1.00 93.25 99 THR A C 1
ATOM 789 O O . THR A 1 99 ? 22.239 -1.831 -12.385 1.00 93.25 99 THR A O 1
ATOM 792 N N . ARG A 1 100 ? 20.593 -1.564 -13.886 1.00 88.56 100 ARG A N 1
ATOM 793 C CA . ARG A 1 100 ? 21.374 -2.053 -15.029 1.00 88.56 100 ARG A CA 1
ATOM 794 C C . ARG A 1 100 ? 21.910 -0.894 -15.847 1.00 88.56 100 ARG A C 1
ATOM 796 O O . ARG A 1 100 ? 21.148 -0.034 -16.277 1.00 88.56 100 ARG A O 1
ATOM 803 N N . THR A 1 101 ? 23.205 -0.932 -16.131 1.00 89.69 101 THR A N 1
ATOM 804 C CA . THR A 1 101 ? 23.855 0.007 -17.046 1.00 89.69 101 THR A CA 1
ATOM 805 C C . THR A 1 101 ? 23.972 -0.632 -18.423 1.00 89.69 101 THR A C 1
ATOM 807 O O . THR A 1 101 ? 24.565 -1.700 -18.569 1.00 89.69 101 THR A O 1
ATOM 810 N N . SER A 1 102 ? 23.413 0.022 -19.435 1.00 87.94 102 SER A N 1
ATOM 811 C CA . SER A 1 102 ? 23.594 -0.312 -20.848 1.00 87.94 102 SER A CA 1
ATOM 812 C C . SER A 1 102 ? 24.337 0.823 -21.550 1.00 87.94 102 SER A C 1
ATOM 814 O O . SER A 1 102 ? 24.345 1.947 -21.060 1.00 87.94 102 SER A O 1
ATOM 816 N N . PHE A 1 103 ? 24.963 0.555 -22.692 1.00 89.12 103 PHE A N 1
ATOM 817 C CA . PHE A 1 103 ? 25.674 1.573 -23.463 1.00 89.12 103 PHE A CA 1
ATOM 818 C C . PHE A 1 103 ? 25.062 1.696 -24.854 1.00 89.12 103 PHE A C 1
ATOM 820 O O . 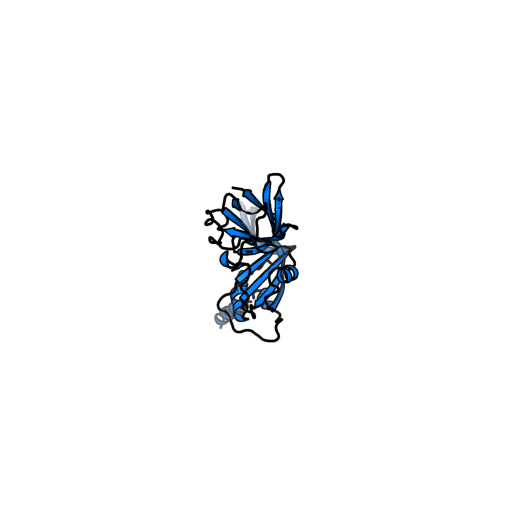PHE A 1 103 ? 25.005 0.718 -25.599 1.00 89.12 103 PHE A O 1
ATOM 827 N N . VAL A 1 104 ? 24.623 2.904 -25.207 1.00 90.00 104 VAL A N 1
ATOM 828 C CA . VAL A 1 104 ? 24.054 3.211 -26.522 1.00 90.00 104 VAL A CA 1
ATOM 829 C C . VAL A 1 104 ? 25.104 3.945 -27.360 1.00 90.00 104 VAL A C 1
ATOM 831 O O . VAL A 1 104 ? 25.622 4.972 -26.913 1.00 90.00 104 VAL A O 1
ATOM 834 N N . PRO A 1 105 ? 25.445 3.455 -28.565 1.00 89.50 105 PRO A N 1
ATOM 835 C CA . PRO A 1 105 ? 26.376 4.151 -29.440 1.00 89.50 105 PRO A CA 1
ATOM 836 C C . PRO A 1 105 ? 25.706 5.384 -30.061 1.00 89.50 105 PRO A C 1
ATOM 838 O O . PRO A 1 105 ? 24.686 5.277 -30.738 1.00 89.50 105 PRO A O 1
ATOM 841 N N . MET A 1 106 ? 26.312 6.554 -29.879 1.00 87.94 106 MET A N 1
ATOM 842 C CA . MET A 1 106 ? 25.980 7.784 -30.595 1.00 87.94 106 MET A CA 1
ATOM 843 C C . MET A 1 106 ? 27.101 8.100 -31.583 1.00 87.94 106 MET A C 1
ATOM 845 O O . MET A 1 106 ? 28.236 8.367 -31.185 1.00 87.94 106 MET A O 1
ATOM 849 N N . VAL A 1 107 ? 26.777 8.065 -32.875 1.00 88.12 107 VAL A N 1
ATOM 850 C CA . VAL A 1 107 ? 27.711 8.374 -33.962 1.00 88.12 107 VAL A CA 1
ATOM 851 C C . VAL A 1 107 ? 27.532 9.834 -34.363 1.00 88.12 107 VAL A C 1
ATOM 853 O O . VAL A 1 107 ? 26.476 10.209 -34.869 1.00 88.12 107 VAL A O 1
ATOM 856 N N . THR A 1 108 ? 28.553 10.661 -34.142 1.00 87.88 108 THR A N 1
ATOM 857 C CA . THR A 1 108 ? 28.563 12.066 -34.564 1.00 87.88 108 THR A CA 1
ATOM 858 C C . THR A 1 108 ? 29.521 12.270 -35.744 1.00 87.88 108 THR A C 1
ATOM 860 O O . THR A 1 108 ? 30.647 11.766 -35.711 1.00 87.88 108 THR A O 1
ATOM 863 N N . PRO A 1 109 ? 29.110 12.980 -36.813 1.00 84.69 109 PRO A N 1
ATOM 864 C CA . PRO A 1 109 ? 30.021 13.359 -37.890 1.00 84.69 109 PRO A CA 1
ATOM 865 C C . PRO A 1 109 ? 31.117 14.293 -37.370 1.00 84.69 109 PRO A C 1
ATOM 867 O O . PRO A 1 109 ? 30.839 15.185 -36.568 1.00 84.69 109 PRO A O 1
ATOM 870 N N . THR A 1 110 ? 32.344 14.120 -37.850 1.00 83.00 110 THR A N 1
ATOM 871 C CA . THR A 1 110 ? 33.461 15.034 -37.585 1.00 83.00 110 THR A CA 1
ATOM 872 C C . THR A 1 110 ? 34.005 15.589 -38.895 1.00 83.00 110 THR A C 1
ATOM 874 O O . THR A 1 110 ? 34.075 14.883 -39.903 1.00 83.00 110 THR A O 1
ATOM 877 N N . THR A 1 111 ? 34.378 16.866 -38.885 1.00 83.75 111 THR A N 1
ATOM 878 C CA . THR A 1 111 ? 35.023 17.549 -40.010 1.00 83.75 111 THR A CA 1
ATOM 879 C C . THR A 1 111 ? 36.297 18.204 -39.516 1.00 83.75 111 THR A C 1
ATOM 881 O O . THR A 1 111 ? 36.221 19.147 -38.729 1.00 83.75 111 THR A O 1
ATOM 884 N N . ASP A 1 112 ? 37.439 17.725 -39.997 1.00 83.31 112 ASP A N 1
ATOM 885 C CA . ASP A 1 112 ? 38.739 18.320 -39.697 1.00 83.31 112 ASP A CA 1
ATOM 886 C C . ASP A 1 112 ? 39.236 19.086 -40.924 1.00 83.31 112 ASP A C 1
ATOM 888 O O . ASP A 1 112 ? 39.278 18.552 -42.036 1.00 83.31 112 ASP A O 1
ATOM 892 N N . THR A 1 113 ? 39.601 20.352 -40.727 1.00 85.00 113 THR A N 1
ATOM 893 C CA . THR A 1 113 ? 40.123 21.227 -41.780 1.00 85.00 113 THR A CA 1
ATOM 894 C C . THR A 1 113 ? 41.625 21.413 -41.591 1.00 85.00 113 THR A C 1
ATOM 896 O O . THR A 1 113 ? 42.065 21.990 -40.599 1.00 85.00 113 THR A O 1
ATOM 899 N N . SER A 1 114 ? 42.416 20.934 -42.550 1.00 85.06 114 SER A N 1
ATOM 900 C CA . SER A 1 114 ? 43.871 21.096 -42.589 1.00 85.06 114 SER A CA 1
ATOM 901 C C . SER A 1 114 ? 44.270 22.155 -43.615 1.00 85.06 114 SER A C 1
ATOM 903 O O . SER A 1 114 ? 43.769 22.159 -44.740 1.00 85.06 114 SER A O 1
ATOM 905 N N . TYR A 1 115 ? 45.200 23.035 -43.245 1.00 83.00 115 TYR A N 1
ATOM 906 C CA . TYR A 1 115 ? 45.760 24.044 -44.144 1.00 83.00 115 TYR A CA 1
ATOM 907 C C . TYR A 1 115 ? 47.077 23.539 -44.730 1.00 83.00 115 TYR A C 1
ATOM 909 O O . TYR A 1 115 ? 47.975 23.139 -43.992 1.00 83.00 115 TYR A O 1
ATOM 917 N N . VAL A 1 116 ? 47.196 23.571 -46.055 1.00 82.44 116 VAL A N 1
ATOM 918 C CA . VAL A 1 116 ? 48.432 23.242 -46.769 1.00 82.44 116 VAL A CA 1
ATOM 919 C C . VAL A 1 116 ? 48.995 24.527 -47.346 1.00 82.44 116 VAL A C 1
ATOM 921 O O . VAL A 1 116 ? 48.345 25.190 -48.154 1.00 82.44 116 VAL A O 1
ATOM 924 N N . THR A 1 117 ? 50.207 24.875 -46.931 1.00 82.62 117 THR A N 1
ATOM 925 C CA . THR A 1 117 ? 50.961 25.997 -47.489 1.00 82.62 117 THR A CA 1
ATOM 926 C C . THR A 1 117 ? 52.257 25.468 -48.076 1.00 82.62 117 THR A C 1
ATOM 928 O O . THR A 1 117 ? 52.888 24.564 -47.528 1.00 82.62 117 THR A O 1
ATOM 931 N N . GLY A 1 118 ? 52.637 25.987 -49.236 1.00 79.75 118 GLY A N 1
ATOM 932 C CA . GLY A 1 118 ? 53.844 25.551 -49.919 1.00 79.75 118 GLY A CA 1
ATOM 933 C C . GLY A 1 118 ? 54.318 26.581 -50.926 1.00 79.75 118 GLY A C 1
ATOM 934 O O . GLY A 1 118 ? 53.590 27.502 -51.298 1.00 79.75 118 GLY A O 1
ATOM 935 N N . THR A 1 119 ? 55.557 26.423 -51.373 1.00 76.00 119 THR A N 1
ATOM 936 C CA . THR A 1 119 ? 56.182 27.332 -52.335 1.00 76.00 119 THR A CA 1
ATOM 937 C C . THR A 1 119 ? 56.419 26.571 -53.630 1.00 76.00 119 THR A C 1
ATOM 939 O O . THR A 1 119 ? 57.176 25.602 -53.648 1.00 76.00 119 THR A O 1
ATOM 942 N N . ALA A 1 120 ? 55.757 26.985 -54.709 1.00 72.12 120 ALA A N 1
ATOM 943 C CA . ALA A 1 120 ? 56.015 26.473 -56.051 1.00 72.12 120 ALA A CA 1
ATOM 944 C C . ALA A 1 120 ? 56.981 27.413 -56.790 1.00 72.12 120 ALA A C 1
ATOM 946 O O . ALA A 1 120 ? 57.173 28.562 -56.390 1.00 72.12 120 ALA A O 1
ATOM 947 N N . ALA A 1 121 ? 57.556 26.955 -57.906 1.00 73.38 121 ALA A N 1
ATOM 948 C CA . ALA A 1 121 ? 58.471 27.755 -58.731 1.00 73.38 121 ALA A CA 1
ATOM 949 C C . ALA A 1 121 ? 57.864 29.089 -59.231 1.00 73.38 121 ALA A C 1
ATOM 951 O O . ALA A 1 121 ? 58.596 29.989 -59.626 1.00 73.38 121 ALA A O 1
ATOM 952 N N . THR A 1 122 ? 56.534 29.224 -59.193 1.00 71.31 122 THR A N 1
ATOM 953 C CA . THR A 1 122 ? 55.764 30.398 -59.631 1.00 71.31 122 THR A CA 1
ATOM 954 C C . THR A 1 122 ? 55.207 31.257 -58.484 1.00 71.31 122 THR A C 1
ATOM 956 O O . THR A 1 122 ? 54.517 32.235 -58.760 1.00 71.31 122 THR A O 1
ATOM 959 N N . GLY A 1 123 ? 55.478 30.923 -57.213 1.00 73.25 123 GLY A N 1
ATOM 960 C CA . GLY A 1 123 ? 55.020 31.679 -56.036 1.00 73.25 123 GLY A CA 1
ATOM 961 C C . GLY A 1 123 ? 54.426 30.814 -54.909 1.00 73.25 123 GLY A C 1
ATOM 962 O O . GLY A 1 123 ? 54.321 29.591 -55.052 1.00 73.25 123 GLY A O 1
ATOM 963 N N . PRO A 1 124 ? 54.054 31.422 -53.765 1.00 77.44 124 PRO A N 1
ATOM 964 C CA . PRO A 1 124 ? 53.414 30.712 -52.659 1.00 77.44 124 PRO A CA 1
ATOM 965 C C . PRO A 1 124 ? 51.988 30.283 -53.026 1.00 77.44 124 PRO A C 1
ATOM 967 O O . PRO A 1 124 ? 51.246 31.046 -53.644 1.00 77.44 124 PRO A O 1
ATOM 970 N N . PHE A 1 125 ? 51.586 29.083 -52.605 1.00 80.50 125 PHE A N 1
ATOM 971 C CA . PHE A 1 125 ? 50.210 28.602 -52.718 1.00 80.50 125 PHE A CA 1
ATOM 972 C C . PHE A 1 125 ? 49.641 28.227 -51.347 1.00 80.50 125 PHE A C 1
ATOM 974 O O . PHE A 1 125 ? 50.358 27.790 -50.444 1.00 80.50 125 PHE A O 1
ATOM 981 N N . TYR A 1 126 ? 48.326 28.394 -51.223 1.00 82.56 126 TYR A N 1
ATOM 982 C CA . TYR A 1 126 ? 47.545 28.082 -50.032 1.00 82.56 126 TYR A CA 1
ATOM 983 C C . TYR A 1 126 ? 46.361 27.214 -50.446 1.00 82.56 126 TYR A C 1
ATOM 985 O O . TYR A 1 126 ? 45.655 27.540 -51.401 1.00 82.56 126 TYR A O 1
ATOM 993 N N . GLY A 1 127 ? 46.150 26.110 -49.740 1.00 79.62 127 GLY A N 1
ATOM 994 C CA . GLY A 1 127 ? 45.036 25.199 -49.963 1.00 79.62 127 GLY A CA 1
ATOM 995 C C . GLY A 1 127 ? 44.419 24.740 -48.650 1.00 79.62 127 GLY A C 1
ATOM 996 O O . GLY A 1 127 ? 45.080 24.699 -47.612 1.00 79.62 127 GLY A O 1
ATOM 997 N N . THR A 1 128 ? 43.148 24.366 -48.718 1.00 84.00 128 THR A N 1
ATOM 998 C CA . THR A 1 128 ? 42.396 23.829 -47.585 1.00 84.00 128 THR A CA 1
ATOM 999 C C . THR A 1 128 ? 41.950 22.411 -47.918 1.00 84.00 128 THR A C 1
ATOM 1001 O O . THR A 1 128 ? 41.334 22.183 -48.958 1.00 84.00 128 THR A O 1
ATOM 1004 N N . LEU A 1 129 ? 42.250 21.457 -47.041 1.00 78.69 129 LEU A N 1
ATOM 1005 C CA . LEU A 1 129 ? 41.785 20.075 -47.120 1.00 78.69 129 LEU A CA 1
ATOM 1006 C C . LEU A 1 129 ? 40.759 19.838 -46.013 1.00 78.69 129 LEU A C 1
ATOM 1008 O O . LEU A 1 129 ? 41.050 20.092 -44.849 1.00 78.69 129 LEU A O 1
ATOM 1012 N N . ASN A 1 130 ? 39.582 19.323 -46.365 1.00 83.50 130 ASN A N 1
ATOM 1013 C CA . ASN A 1 130 ? 38.586 18.878 -45.391 1.00 83.50 130 ASN A CA 1
ATOM 1014 C C . ASN A 1 130 ? 38.564 17.349 -45.367 1.00 83.50 130 ASN A C 1
ATOM 1016 O O . ASN A 1 130 ? 38.328 16.724 -46.401 1.00 83.50 130 ASN A O 1
ATOM 1020 N N . SER A 1 131 ? 38.773 16.748 -44.200 1.00 80.88 131 SER A N 1
ATOM 1021 C CA . SER A 1 131 ? 38.549 15.318 -43.978 1.00 80.88 131 SER A CA 1
ATOM 1022 C C . SER A 1 131 ? 37.259 15.099 -43.195 1.00 80.88 131 SER A C 1
ATOM 1024 O O . SER A 1 131 ? 37.036 15.728 -42.160 1.00 80.88 131 SER A O 1
ATOM 1026 N N . TYR A 1 132 ? 36.419 14.191 -43.693 1.00 84.62 132 TYR A N 1
ATOM 1027 C CA . TYR A 1 132 ? 35.171 13.780 -43.055 1.00 84.62 132 TYR A CA 1
ATOM 1028 C C . TYR A 1 132 ? 35.384 12.459 -42.321 1.00 84.62 132 TYR A C 1
ATOM 1030 O O . TYR A 1 132 ? 35.899 11.500 -42.896 1.00 84.62 132 TYR A O 1
ATOM 1038 N N . GLY A 1 133 ? 34.963 12.404 -41.064 1.00 85.56 133 GLY A N 1
ATOM 1039 C CA . GLY A 1 133 ? 35.018 11.211 -40.235 1.00 85.56 133 GLY A CA 1
ATOM 1040 C C . GLY A 1 133 ? 33.743 11.025 -39.427 1.00 85.56 133 GLY A C 1
ATOM 1041 O O . GLY A 1 133 ? 32.794 11.809 -39.501 1.00 85.56 133 GLY A O 1
ATOM 1042 N N . THR A 1 134 ? 33.726 9.962 -38.637 1.00 85.69 134 THR A N 1
ATOM 1043 C CA . THR A 1 134 ? 32.680 9.711 -37.649 1.00 85.69 134 THR A CA 1
ATOM 1044 C C . THR A 1 134 ? 33.328 9.398 -36.317 1.00 85.69 134 THR A C 1
ATOM 1046 O O . THR A 1 134 ? 34.227 8.559 -36.248 1.00 85.69 134 THR A O 1
ATOM 1049 N N . ARG A 1 135 ? 32.836 10.017 -35.248 1.00 86.88 135 ARG A N 1
ATOM 1050 C CA . ARG A 1 135 ? 33.210 9.688 -33.878 1.00 86.88 135 ARG A CA 1
ATOM 1051 C C . ARG A 1 135 ? 32.059 8.937 -33.222 1.00 86.88 135 ARG A C 1
ATOM 1053 O O . ARG A 1 135 ? 30.977 9.487 -33.036 1.00 86.88 135 ARG A O 1
ATOM 1060 N N . THR A 1 136 ? 32.295 7.685 -32.846 1.00 88.94 136 THR A N 1
ATOM 1061 C CA . THR A 1 136 ? 31.347 6.926 -32.022 1.00 88.94 136 THR A CA 1
ATOM 1062 C C . THR A 1 136 ? 31.624 7.216 -30.555 1.00 88.94 136 THR A C 1
ATOM 1064 O O . THR A 1 136 ? 32.734 7.012 -30.066 1.00 88.94 136 THR A O 1
ATOM 1067 N N . THR A 1 137 ? 30.612 7.697 -29.845 1.00 88.50 137 THR A N 1
ATOM 1068 C CA . THR A 1 137 ? 30.642 7.930 -28.398 1.00 88.50 137 THR A CA 1
ATOM 1069 C C . THR A 1 137 ? 29.638 7.003 -27.725 1.00 88.50 137 THR A C 1
ATOM 1071 O O . THR A 1 137 ? 28.498 6.905 -28.167 1.00 88.50 137 THR A O 1
ATOM 1074 N N . MET A 1 138 ? 30.060 6.277 -26.689 1.00 88.12 138 MET A N 1
ATOM 1075 C CA . MET A 1 138 ? 29.178 5.375 -25.943 1.00 88.12 138 MET A CA 1
ATOM 1076 C C . MET A 1 138 ? 28.489 6.159 -24.828 1.00 88.12 138 MET A C 1
ATOM 1078 O O . MET A 1 138 ? 29.160 6.656 -23.925 1.00 88.12 138 MET A O 1
ATOM 1082 N N . ILE A 1 139 ? 27.163 6.270 -24.886 1.00 88.50 139 ILE A N 1
ATOM 1083 C CA . ILE A 1 139 ? 26.357 6.935 -23.858 1.00 88.50 139 ILE A CA 1
ATOM 1084 C C . ILE A 1 139 ? 25.878 5.874 -22.860 1.00 88.50 139 ILE A C 1
ATOM 1086 O O . ILE A 1 139 ? 25.157 4.959 -23.271 1.00 88.50 139 ILE A O 1
ATOM 1090 N N . PRO A 1 140 ? 26.254 5.955 -21.569 1.00 89.00 140 PRO A N 1
ATOM 1091 C CA . PRO A 1 140 ? 25.698 5.071 -20.556 1.00 89.00 140 PRO A CA 1
ATOM 1092 C C . PRO A 1 140 ? 24.227 5.422 -20.300 1.00 89.00 140 PRO A C 1
ATOM 1094 O O . PRO A 1 140 ? 23.867 6.586 -20.132 1.00 89.00 140 PRO A O 1
ATOM 1097 N N . VAL A 1 141 ? 23.380 4.401 -20.247 1.00 89.81 141 VAL A N 1
ATOM 1098 C CA . VAL A 1 141 ? 21.960 4.478 -19.902 1.00 89.81 141 VAL A CA 1
ATOM 1099 C C . VAL A 1 141 ? 21.730 3.589 -18.690 1.00 89.81 141 VAL A C 1
ATOM 1101 O O . VAL A 1 141 ? 22.042 2.398 -18.720 1.00 89.81 141 VAL A O 1
ATOM 1104 N N . TYR A 1 142 ? 21.178 4.169 -17.632 1.00 90.06 142 TYR A N 1
ATOM 1105 C CA . TYR A 1 142 ? 20.854 3.472 -16.392 1.00 90.06 142 TYR A CA 1
ATOM 1106 C C . TYR A 1 142 ? 19.367 3.127 -16.380 1.00 90.06 142 TYR A C 1
ATOM 1108 O O . TYR A 1 142 ? 18.529 3.984 -16.660 1.00 90.06 142 TYR A O 1
ATOM 1116 N N . ILE A 1 143 ? 19.040 1.873 -16.078 1.00 90.19 143 ILE A N 1
ATOM 1117 C CA . ILE A 1 143 ? 17.663 1.391 -15.978 1.00 90.19 143 ILE A CA 1
ATOM 1118 C C . ILE A 1 143 ? 17.500 0.689 -14.637 1.00 90.19 143 ILE A C 1
ATOM 1120 O O . ILE A 1 143 ? 18.054 -0.394 -14.424 1.00 90.19 143 ILE A O 1
ATOM 1124 N N . ASP A 1 144 ? 16.708 1.288 -13.757 1.00 93.62 144 ASP A N 1
ATOM 1125 C CA . ASP A 1 144 ? 16.310 0.666 -12.500 1.00 93.62 144 ASP A CA 1
ATOM 1126 C C . ASP A 1 144 ? 15.290 -0.438 -12.761 1.00 93.62 144 ASP A C 1
ATOM 1128 O O . ASP A 1 144 ? 14.304 -0.255 -13.482 1.00 93.62 144 ASP A O 1
ATOM 1132 N N . ARG A 1 145 ? 15.542 -1.613 -12.183 1.00 94.25 145 ARG A N 1
ATOM 1133 C CA . ARG A 1 145 ? 14.682 -2.785 -12.311 1.00 94.25 145 ARG A CA 1
ATOM 1134 C C . ARG A 1 145 ? 14.020 -3.106 -10.987 1.00 94.25 145 ARG A C 1
ATOM 1136 O O . ARG A 1 145 ? 14.666 -3.186 -9.941 1.00 94.25 145 ARG A O 1
ATOM 1143 N N . TYR A 1 146 ? 12.730 -3.380 -11.078 1.00 96.50 146 TYR A N 1
ATOM 1144 C CA . TYR A 1 146 ? 11.859 -3.709 -9.968 1.00 96.50 146 TYR A CA 1
ATOM 1145 C C . TYR A 1 146 ? 11.238 -5.074 -10.229 1.00 96.50 146 TYR A C 1
ATOM 1147 O O . TYR A 1 146 ? 10.778 -5.345 -11.341 1.00 96.50 146 TYR A O 1
ATOM 1155 N N . ALA A 1 147 ? 11.213 -5.929 -9.209 1.00 96.50 147 ALA A N 1
ATOM 1156 C CA . ALA A 1 147 ? 10.280 -7.045 -9.204 1.00 96.50 147 ALA A CA 1
ATOM 1157 C C . ALA A 1 147 ? 8.912 -6.487 -8.835 1.00 96.50 147 ALA A C 1
ATOM 1159 O O . ALA A 1 147 ? 8.762 -5.846 -7.792 1.00 96.50 147 ALA A O 1
ATOM 1160 N N . GLN A 1 148 ? 7.952 -6.696 -9.721 1.00 97.12 148 GLN A N 1
ATOM 1161 C CA . GLN A 1 148 ? 6.603 -6.181 -9.602 1.00 97.12 148 GLN A CA 1
ATOM 1162 C C . GLN A 1 148 ? 5.639 -7.354 -9.613 1.00 97.12 148 GLN A C 1
ATOM 1164 O O . GLN A 1 148 ? 5.768 -8.287 -10.406 1.00 97.12 148 GLN A O 1
ATOM 1169 N N . SER A 1 149 ? 4.694 -7.302 -8.689 1.00 97.56 149 SER A N 1
ATOM 1170 C CA . SER A 1 149 ? 3.635 -8.287 -8.540 1.00 97.56 149 SER A CA 1
ATOM 1171 C C . SER A 1 149 ? 2.302 -7.561 -8.465 1.00 97.56 149 SER A C 1
ATOM 1173 O O . SER A 1 149 ? 2.230 -6.429 -7.986 1.00 97.56 149 SER A O 1
ATOM 1175 N N . GLY A 1 150 ? 1.254 -8.195 -8.972 1.00 97.88 150 GLY A N 1
ATOM 1176 C CA . GLY A 1 150 ? -0.098 -7.660 -8.981 1.00 97.88 150 GLY A CA 1
ATOM 1177 C C . GLY A 1 150 ? -1.106 -8.760 -8.699 1.00 97.88 150 GLY A C 1
ATOM 1178 O O . GLY A 1 150 ? -0.975 -9.860 -9.236 1.00 97.88 150 GLY A O 1
ATOM 1179 N N . LEU A 1 151 ? -2.106 -8.461 -7.874 1.00 98.44 151 LEU A N 1
ATOM 1180 C CA . LEU A 1 151 ? -3.257 -9.323 -7.631 1.00 98.44 151 LEU A CA 1
ATOM 1181 C C . LEU A 1 151 ? -4.531 -8.583 -8.024 1.00 98.44 151 LEU A C 1
ATOM 1183 O O . LEU A 1 151 ? -4.783 -7.454 -7.600 1.00 98.44 151 LEU A O 1
ATOM 1187 N N . TYR A 1 152 ? -5.346 -9.256 -8.826 1.00 98.06 152 TYR A N 1
ATOM 1188 C CA . TYR A 1 152 ? -6.655 -8.784 -9.244 1.00 98.06 152 TYR A CA 1
ATOM 1189 C C . TYR A 1 152 ? -7.697 -9.449 -8.358 1.00 98.06 152 TYR A C 1
ATOM 1191 O O . TYR A 1 152 ? -7.765 -10.679 -8.296 1.00 98.06 152 TYR A O 1
ATOM 1199 N N . LEU A 1 153 ? -8.489 -8.641 -7.663 1.00 97.88 153 LEU A N 1
ATOM 1200 C CA . LEU A 1 153 ? -9.357 -9.082 -6.582 1.00 97.88 153 LEU A CA 1
ATOM 1201 C C . LEU A 1 153 ? -10.824 -8.775 -6.892 1.00 97.88 153 LEU A C 1
ATOM 1203 O O . LEU A 1 153 ? -11.148 -7.724 -7.452 1.00 97.88 153 LEU A O 1
ATOM 1207 N N . LYS A 1 154 ? -11.718 -9.678 -6.488 1.00 97.25 154 LYS A N 1
ATOM 1208 C CA . LYS A 1 154 ? -13.171 -9.558 -6.643 1.00 97.25 154 LYS A CA 1
ATOM 1209 C C . LYS A 1 154 ? -13.874 -9.638 -5.296 1.00 97.25 154 LYS A C 1
ATOM 1211 O O . LYS A 1 154 ? -13.648 -10.571 -4.528 1.00 97.25 154 LYS A O 1
ATOM 1216 N N . ASN A 1 155 ? -14.788 -8.710 -5.041 1.00 96.06 155 ASN A N 1
ATOM 1217 C CA . ASN A 1 155 ? -15.639 -8.730 -3.860 1.00 96.06 155 ASN A CA 1
ATOM 1218 C C . ASN A 1 155 ? -16.899 -9.572 -4.110 1.00 96.06 155 ASN A C 1
ATOM 1220 O O . ASN A 1 155 ? -17.985 -9.047 -4.351 1.00 96.06 155 ASN A O 1
ATOM 1224 N N . VAL A 1 156 ? -16.747 -10.896 -4.093 1.00 94.06 156 VAL A N 1
ATOM 1225 C CA . VAL A 1 156 ? -17.853 -11.832 -4.369 1.00 94.06 156 VAL A CA 1
ATOM 1226 C C . VAL A 1 156 ? -18.907 -11.812 -3.258 1.00 94.06 156 VAL A C 1
ATOM 1228 O O . VAL A 1 156 ? -20.092 -11.977 -3.525 1.00 94.06 156 VAL A O 1
ATOM 1231 N N . ASN A 1 157 ? -18.479 -11.567 -2.020 1.00 92.88 157 ASN A N 1
ATOM 1232 C CA . ASN A 1 157 ? -19.334 -11.619 -0.835 1.00 92.88 157 ASN A CA 1
ATOM 1233 C C . ASN A 1 157 ? -19.971 -10.265 -0.482 1.00 92.88 157 ASN A C 1
ATOM 1235 O O . ASN A 1 157 ? -20.627 -10.157 0.551 1.00 92.88 157 ASN A O 1
ATOM 1239 N N . HIS A 1 158 ? -19.764 -9.229 -1.304 1.00 92.94 158 HIS A N 1
ATOM 1240 C CA . HIS A 1 158 ? -20.227 -7.861 -1.043 1.00 92.94 158 HIS A CA 1
ATOM 1241 C C . HIS A 1 158 ? -19.825 -7.340 0.348 1.00 92.94 158 HIS A C 1
ATOM 1243 O O . HIS A 1 158 ? -20.560 -6.590 0.993 1.00 92.94 158 HIS A O 1
ATOM 1249 N N . VAL A 1 159 ? -18.643 -7.743 0.820 1.00 92.56 159 VAL A N 1
ATOM 1250 C CA . VAL A 1 159 ? -18.105 -7.304 2.107 1.00 92.56 159 VAL A CA 1
ATOM 1251 C C . VAL A 1 159 ? -17.765 -5.828 1.995 1.00 92.56 159 VAL A C 1
ATOM 1253 O O . VAL A 1 159 ? -17.076 -5.416 1.069 1.00 92.56 159 VAL A O 1
ATOM 1256 N N . SER A 1 160 ? -18.242 -5.019 2.937 1.00 93.06 160 SER A N 1
ATOM 1257 C CA . SER A 1 160 ? -17.835 -3.617 3.027 1.00 93.06 160 SER A CA 1
ATOM 1258 C C . SER A 1 160 ? -16.369 -3.564 3.490 1.00 93.06 160 SER A C 1
ATOM 1260 O O . SER A 1 160 ? -16.095 -3.964 4.629 1.00 93.06 160 SER A O 1
ATOM 1262 N N . PRO A 1 161 ? -15.430 -3.120 2.634 1.00 93.19 161 PRO A N 1
ATOM 1263 C CA . PRO A 1 161 ? -14.010 -3.141 2.945 1.00 93.19 161 PRO A CA 1
ATOM 1264 C C . PRO A 1 161 ? -13.637 -2.110 4.002 1.00 93.19 161 PRO A C 1
ATOM 1266 O O . PRO A 1 161 ? -14.347 -1.128 4.224 1.00 93.19 161 PRO A O 1
ATOM 1269 N N . LEU A 1 162 ? -12.469 -2.306 4.615 1.00 92.62 162 LEU A N 1
ATOM 1270 C CA . LEU A 1 162 ? -11.970 -1.444 5.683 1.00 92.62 162 LEU A CA 1
ATOM 1271 C C . LEU A 1 162 ? -11.933 0.034 5.278 1.00 92.62 162 LEU A C 1
ATOM 1273 O O . LEU A 1 162 ? -12.397 0.882 6.035 1.00 92.62 162 LEU A O 1
ATOM 1277 N N . TRP A 1 163 ? -11.438 0.342 4.077 1.00 92.88 163 TRP A N 1
ATOM 1278 C CA . TRP A 1 163 ? -11.327 1.717 3.586 1.00 92.88 163 TRP A CA 1
ATOM 1279 C C . TRP A 1 163 ? -12.677 2.371 3.282 1.00 92.88 163 TRP A C 1
ATOM 1281 O O . TRP A 1 163 ? -12.687 3.564 3.011 1.00 92.88 163 TRP A O 1
ATOM 1291 N N . GLU A 1 164 ? -13.803 1.656 3.331 1.00 93.69 164 GLU A N 1
ATOM 1292 C CA . GLU A 1 164 ? -15.154 2.227 3.210 1.00 93.69 164 GLU A CA 1
ATOM 1293 C C . GLU A 1 164 ? -15.866 2.359 4.559 1.00 93.69 164 GLU A C 1
ATOM 1295 O O . GLU A 1 164 ? -16.905 3.019 4.636 1.00 93.69 164 GLU A O 1
ATOM 1300 N N . LYS A 1 165 ? -15.312 1.773 5.629 1.00 94.88 165 LYS A N 1
ATOM 1301 C CA . LYS A 1 165 ? -15.943 1.801 6.946 1.00 94.88 165 LYS A CA 1
ATOM 1302 C C . LYS A 1 165 ? -16.051 3.219 7.496 1.00 94.88 165 LYS A C 1
ATOM 1304 O O . LYS A 1 165 ? -15.121 4.029 7.429 1.00 94.88 165 LYS A O 1
ATOM 1309 N N . LYS A 1 166 ? -17.192 3.485 8.117 1.00 96.12 166 LYS A N 1
ATOM 1310 C CA . LYS A 1 166 ? -17.548 4.750 8.751 1.00 96.12 166 LYS A CA 1
ATOM 1311 C C . LYS A 1 166 ? -17.687 4.572 10.254 1.00 96.12 166 LYS A C 1
ATOM 1313 O O . LYS A 1 166 ? -17.859 3.471 10.766 1.00 96.12 166 LYS A O 1
ATOM 1318 N N . ARG A 1 167 ? -17.695 5.694 10.974 1.00 95.75 167 ARG A N 1
ATOM 1319 C CA . ARG A 1 167 ? -17.907 5.736 12.430 1.00 95.75 167 ARG A CA 1
ATOM 1320 C C . ARG A 1 167 ? -19.142 4.948 12.888 1.00 95.75 167 ARG A C 1
ATOM 1322 O O . ARG A 1 167 ? -19.092 4.334 13.940 1.00 95.75 167 ARG A O 1
ATOM 1329 N N . GLN A 1 168 ? -20.222 4.962 12.108 1.00 95.56 168 GLN A N 1
ATOM 1330 C CA . GLN A 1 168 ? -21.470 4.253 12.426 1.00 95.56 168 GLN A CA 1
ATOM 1331 C C . GLN A 1 168 ? -21.342 2.721 12.416 1.00 95.56 168 GLN A C 1
ATOM 1333 O O . GLN A 1 168 ? -22.163 2.047 13.030 1.00 95.56 168 GLN A O 1
ATOM 1338 N N . ASP A 1 169 ? -20.317 2.179 11.751 1.00 95.88 169 ASP A N 1
ATOM 1339 C CA . ASP A 1 169 ? -20.076 0.734 11.676 1.00 95.88 169 ASP A CA 1
ATOM 1340 C C . ASP A 1 169 ? -19.412 0.193 12.954 1.00 95.88 169 ASP A C 1
ATOM 1342 O O . ASP A 1 169 ? -19.249 -1.017 13.109 1.00 95.88 169 ASP A O 1
ATOM 1346 N N . TYR A 1 170 ? -19.027 1.081 13.877 1.00 96.56 170 TYR A N 1
ATOM 1347 C CA . TYR A 1 170 ? -18.345 0.748 15.1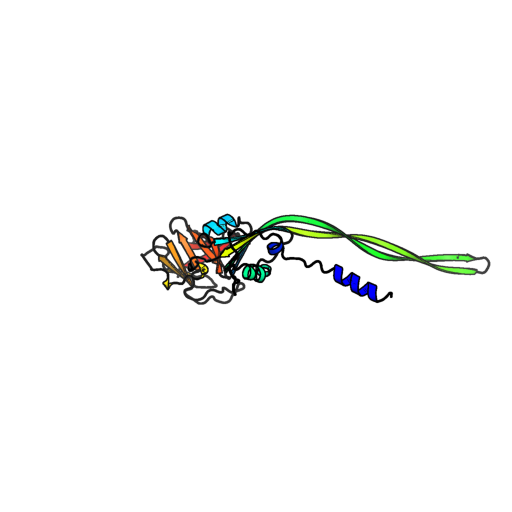21 1.00 96.56 170 TYR A CA 1
ATOM 1348 C C . TYR A 1 170 ? -19.097 1.320 16.317 1.00 96.56 170 TYR A C 1
ATOM 1350 O O . TYR A 1 170 ? -19.648 2.421 16.281 1.00 96.56 170 TYR A O 1
ATOM 1358 N N . LYS A 1 171 ? -19.102 0.564 17.415 1.00 95.62 171 LYS A N 1
ATOM 1359 C CA . LYS A 1 171 ? -19.762 0.954 18.660 1.00 95.62 171 LYS A CA 1
ATOM 1360 C C . LYS A 1 171 ? -18.714 1.148 19.736 1.00 95.62 171 LYS A C 1
ATOM 1362 O O . LYS A 1 171 ? -17.871 0.283 19.941 1.00 95.62 171 LYS A O 1
ATOM 1367 N N . GLU A 1 172 ? -18.799 2.254 20.461 1.00 96.12 172 GLU A N 1
ATOM 1368 C CA . GLU A 1 172 ? -17.965 2.453 21.640 1.00 96.12 172 GLU A CA 1
ATOM 1369 C C . GLU A 1 172 ? -18.368 1.448 22.728 1.00 96.12 172 GLU A C 1
ATOM 1371 O O . GLU A 1 172 ? -19.515 1.424 23.179 1.00 96.12 172 GLU A O 1
ATOM 1376 N N . THR A 1 173 ? -17.443 0.562 23.103 1.00 94.00 173 THR A N 1
ATOM 1377 C CA . THR A 1 173 ? -17.719 -0.551 24.029 1.00 94.00 173 THR A CA 1
ATOM 1378 C C . THR A 1 173 ? -17.133 -0.355 25.421 1.00 94.00 173 THR A C 1
ATOM 1380 O O . THR A 1 173 ? -17.382 -1.176 26.298 1.00 94.00 173 THR A O 1
ATOM 1383 N N . GLY A 1 174 ? -16.336 0.688 25.648 1.00 87.88 174 GLY A N 1
ATOM 1384 C CA . GLY A 1 174 ? -15.775 0.961 26.966 1.00 87.88 174 GLY A CA 1
ATOM 1385 C C . GLY A 1 174 ? -14.734 2.068 26.968 1.00 87.88 174 GLY A C 1
ATOM 1386 O O . GLY A 1 174 ? -14.243 2.498 25.924 1.00 87.88 174 GLY A O 1
ATOM 1387 N N . THR A 1 175 ? -14.375 2.505 28.171 1.00 87.56 175 THR A N 1
ATOM 1388 C CA . THR A 1 175 ? -13.313 3.484 28.385 1.00 87.56 175 THR A CA 1
ATOM 1389 C C . THR A 1 175 ? -11.942 2.825 28.211 1.00 87.56 175 THR A C 1
ATOM 1391 O O . THR A 1 175 ? -11.704 1.692 28.632 1.00 87.56 175 THR A O 1
ATOM 1394 N N . ASN A 1 176 ? -11.023 3.528 27.553 1.00 93.00 176 ASN A N 1
ATOM 1395 C CA . ASN A 1 176 ? -9.627 3.129 27.398 1.00 93.00 176 ASN A CA 1
ATOM 1396 C C . ASN A 1 176 ? -8.746 4.368 27.646 1.00 93.00 176 ASN A C 1
ATOM 1398 O O . ASN A 1 176 ? -9.159 5.465 27.262 1.00 93.00 176 ASN A O 1
ATOM 1402 N N . PRO A 1 177 ? -7.550 4.243 28.256 1.00 93.06 177 PRO A N 1
ATOM 1403 C CA . PRO A 1 177 ? -6.648 5.380 28.463 1.00 93.06 177 PRO A CA 1
ATOM 1404 C C . PRO A 1 177 ? -6.313 6.158 27.184 1.00 93.06 177 PRO A C 1
ATOM 1406 O O . PRO A 1 177 ? -6.077 7.366 27.256 1.00 93.06 177 PRO A O 1
ATOM 1409 N N . LEU A 1 178 ? -6.331 5.486 26.030 1.00 95.25 178 LEU A N 1
ATOM 1410 C CA . LEU A 1 178 ? -6.115 6.072 24.710 1.00 95.25 178 LEU A CA 1
ATOM 1411 C C . LEU A 1 178 ? -7.362 6.766 24.141 1.00 95.25 178 LEU A C 1
ATOM 1413 O O . LEU A 1 178 ? -7.230 7.550 23.209 1.00 95.25 178 LEU A O 1
ATOM 1417 N N . SER A 1 179 ? -8.567 6.520 24.666 1.00 96.50 179 SER A N 1
ATOM 1418 C CA . SER A 1 179 ? -9.787 7.152 24.148 1.00 96.50 179 SER A CA 1
ATOM 1419 C C . SER A 1 179 ? -9.731 8.678 24.287 1.00 96.50 179 SER A C 1
ATOM 1421 O O . SER A 1 179 ? -9.355 9.205 25.335 1.00 96.50 179 SER A O 1
ATOM 1423 N N . GLY A 1 180 ? -10.125 9.409 23.247 1.00 96.44 180 GLY A N 1
ATOM 1424 C CA . GLY A 1 180 ? -10.113 10.872 23.245 1.00 96.44 180 GLY A CA 1
ATOM 1425 C C . GLY A 1 180 ? -9.878 11.470 21.864 1.00 96.44 180 GLY A C 1
ATOM 1426 O O . GLY A 1 180 ? -9.917 10.769 20.852 1.00 96.44 180 GLY A O 1
ATOM 1427 N N . ILE A 1 181 ? -9.643 12.782 21.835 1.00 97.81 181 ILE A N 1
ATOM 1428 C CA . ILE A 1 181 ? -9.289 13.506 20.614 1.00 97.81 181 ILE A CA 1
ATOM 1429 C C . ILE A 1 181 ? -7.766 13.601 20.531 1.00 97.81 181 ILE A C 1
ATOM 1431 O O . ILE A 1 181 ? -7.109 14.136 21.425 1.00 97.81 181 ILE A O 1
ATOM 1435 N N . TRP A 1 182 ? -7.228 13.083 19.436 1.00 97.94 182 TRP A N 1
ATOM 1436 C CA . TRP A 1 182 ? -5.817 13.121 19.082 1.00 97.94 182 TRP A CA 1
ATOM 1437 C C . TRP A 1 182 ? -5.646 13.997 17.853 1.00 97.94 182 TRP A C 1
ATOM 1439 O O . TRP A 1 182 ? -6.446 13.904 16.931 1.00 97.94 182 TRP A O 1
ATOM 1449 N N . TYR A 1 183 ? -4.635 14.850 17.807 1.00 96.62 183 TYR A N 1
ATOM 1450 C CA . TYR A 1 183 ? -4.481 15.799 16.711 1.00 96.62 183 TYR A CA 1
ATOM 1451 C C . TYR A 1 183 ? -3.032 15.943 16.265 1.00 96.62 183 TYR A C 1
ATOM 1453 O O . TYR A 1 183 ? -2.094 15.745 17.036 1.00 96.62 183 TYR A O 1
ATOM 1461 N N . ASN A 1 184 ? -2.864 16.327 15.006 1.00 94.31 184 ASN A N 1
ATOM 1462 C CA . ASN A 1 184 ? -1.609 16.828 14.465 1.00 94.31 184 ASN A CA 1
ATOM 1463 C C . ASN A 1 184 ? -1.864 18.152 13.719 1.00 94.31 184 ASN A C 1
ATOM 1465 O O . ASN A 1 184 ? -2.921 18.775 13.857 1.00 94.31 184 ASN A O 1
ATOM 1469 N N . GLU A 1 185 ? -0.889 18.617 12.942 1.00 91.25 185 GLU A N 1
ATOM 1470 C CA . GLU A 1 185 ? -1.033 19.847 12.156 1.00 91.25 185 GLU A CA 1
ATOM 1471 C C . GLU A 1 185 ? -2.099 19.750 11.048 1.00 91.25 185 GLU A C 1
ATOM 1473 O O . GLU A 1 185 ? -2.674 20.767 10.653 1.00 91.25 185 GLU A O 1
ATOM 1478 N N . HIS A 1 186 ? -2.419 18.541 10.584 1.00 91.25 186 HIS A N 1
ATOM 1479 C CA . HIS A 1 186 ? -3.300 18.308 9.445 1.00 91.25 186 HIS A CA 1
ATOM 1480 C C . HIS A 1 186 ? -4.742 17.996 9.846 1.00 91.25 186 HIS A C 1
ATOM 1482 O O . HIS A 1 186 ? -5.658 18.418 9.150 1.00 91.25 186 HIS A O 1
ATOM 1488 N N . TYR A 1 187 ? -4.991 17.262 10.928 1.00 93.69 187 TYR A N 1
ATOM 1489 C CA . TYR A 1 187 ? -6.350 16.856 11.296 1.00 93.69 187 TYR A CA 1
ATOM 1490 C C . TYR A 1 187 ? -6.461 16.382 12.744 1.00 93.69 187 TYR A C 1
ATOM 1492 O O . TYR A 1 187 ? -5.475 16.058 13.409 1.00 93.69 187 TYR A O 1
ATOM 1500 N N . ASP A 1 188 ? -7.714 16.309 13.191 1.00 96.12 188 ASP A N 1
ATOM 1501 C CA . ASP A 1 188 ? -8.105 15.775 14.491 1.00 96.12 188 ASP A CA 1
ATOM 1502 C C . ASP A 1 188 ? -8.772 14.405 14.285 1.00 96.12 188 ASP A C 1
ATOM 1504 O O . ASP A 1 188 ? -9.584 14.221 13.371 1.00 96.12 188 ASP A O 1
ATOM 1508 N N . LEU A 1 189 ? -8.443 13.453 15.151 1.00 97.50 189 LEU A N 1
ATOM 1509 C CA . LEU A 1 189 ? -8.952 12.093 15.179 1.00 97.50 189 LEU A CA 1
ATOM 1510 C C . LEU A 1 189 ? -9.660 11.824 16.502 1.00 97.50 189 LEU A C 1
ATOM 1512 O O . LEU A 1 189 ? -9.096 12.030 17.576 1.00 97.50 189 LEU A O 1
ATOM 1516 N N . LYS A 1 190 ? -10.872 11.280 16.429 1.00 97.69 190 LYS A N 1
ATOM 1517 C CA . LYS A 1 190 ? -11.570 10.735 17.591 1.00 97.69 190 LYS A CA 1
ATOM 1518 C C . LYS A 1 190 ? -11.238 9.255 17.710 1.00 97.69 190 LYS A C 1
ATOM 1520 O O . LYS A 1 190 ? -11.634 8.468 16.850 1.00 97.69 190 LYS A O 1
ATOM 1525 N N . LEU A 1 191 ? -10.530 8.901 18.777 1.00 97.81 191 LEU A N 1
ATOM 1526 C CA . LEU A 1 191 ? -10.099 7.544 19.089 1.00 97.81 191 LEU A CA 1
ATOM 1527 C C . LEU A 1 191 ? -10.970 6.962 20.207 1.00 97.81 191 LEU A C 1
ATOM 1529 O O . LEU A 1 191 ? -11.188 7.621 21.225 1.00 97.81 191 LEU A O 1
ATOM 1533 N N . TYR A 1 192 ? -11.464 5.738 20.035 1.00 97.62 192 TYR A N 1
ATOM 1534 C CA . TYR A 1 192 ? -12.218 5.026 21.071 1.00 97.62 192 TYR A CA 1
ATOM 1535 C C . TYR A 1 192 ? -12.117 3.507 20.907 1.00 97.62 192 TYR A C 1
ATOM 1537 O O . TYR A 1 192 ? -11.691 2.999 19.868 1.00 97.62 192 TYR A O 1
ATOM 1545 N N . ARG A 1 193 ? -12.491 2.770 21.958 1.00 97.62 193 ARG A N 1
ATOM 1546 C CA . ARG A 1 193 ? -12.486 1.305 21.960 1.00 97.62 193 ARG A CA 1
ATOM 1547 C C . ARG A 1 193 ? -13.777 0.761 21.352 1.00 97.62 193 ARG A C 1
ATOM 1549 O O . ARG A 1 193 ? -14.863 1.116 21.807 1.00 97.62 193 ARG A O 1
ATOM 1556 N N . SER A 1 194 ? -13.645 -0.146 20.389 1.00 97.25 194 SER A N 1
ATOM 1557 C CA . SER A 1 194 ? -14.740 -0.912 19.792 1.00 97.25 194 SER A CA 1
ATOM 1558 C C . SER A 1 194 ? -14.421 -2.406 19.870 1.00 97.25 194 SER A C 1
ATOM 1560 O O . SER A 1 194 ? -13.623 -2.940 19.101 1.00 97.25 194 SER A O 1
ATOM 1562 N N . GLY A 1 195 ? -15.025 -3.092 20.838 1.00 95.69 195 GLY A N 1
ATOM 1563 C CA . GLY A 1 195 ? -14.740 -4.488 21.156 1.00 95.69 195 GLY A CA 1
ATOM 1564 C C . GLY A 1 195 ? -13.311 -4.677 21.674 1.00 95.69 195 GLY A C 1
ATOM 1565 O O . GLY A 1 195 ? -12.902 -4.079 22.677 1.00 95.69 195 GLY A O 1
ATOM 1566 N N . ALA A 1 196 ? -12.549 -5.531 20.991 1.00 95.12 196 ALA A N 1
ATOM 1567 C CA . ALA A 1 196 ? -11.150 -5.817 21.308 1.00 95.12 196 ALA A CA 1
ATOM 1568 C C . ALA A 1 196 ? -10.158 -4.820 20.680 1.00 95.12 196 ALA A C 1
ATOM 1570 O O . ALA A 1 196 ? -8.968 -4.892 20.965 1.00 95.12 196 ALA A O 1
ATOM 1571 N N . GLN A 1 197 ? -10.624 -3.897 19.837 1.00 96.94 197 GLN A N 1
ATOM 1572 C CA . GLN A 1 197 ? -9.768 -3.015 19.045 1.00 96.94 197 GLN A CA 1
ATOM 1573 C C . GLN A 1 197 ? -9.980 -1.544 19.415 1.00 96.94 197 GLN A C 1
ATOM 1575 O O . GLN A 1 197 ? -11.028 -1.144 19.929 1.00 96.94 197 GLN A O 1
ATOM 1580 N N . MET A 1 198 ? -8.969 -0.729 19.135 1.00 97.81 198 MET A N 1
ATOM 1581 C CA . MET A 1 198 ? -9.062 0.725 19.079 1.00 97.81 198 MET A CA 1
ATOM 1582 C C . MET A 1 198 ? -9.342 1.145 17.644 1.00 97.81 198 MET A C 1
ATOM 1584 O O . MET A 1 198 ? -8.750 0.605 16.712 1.00 97.81 198 MET A O 1
ATOM 1588 N N . VAL A 1 199 ? -10.219 2.128 17.471 1.00 98.12 199 VAL A N 1
ATOM 1589 C CA . VAL A 1 199 ? -10.575 2.699 16.170 1.00 98.12 199 VAL A CA 1
ATOM 1590 C C . VAL A 1 199 ? -10.469 4.214 16.227 1.00 98.12 199 VAL A C 1
ATOM 1592 O O . VAL A 1 199 ? -10.901 4.831 17.203 1.00 98.12 199 VAL A O 1
ATOM 1595 N N . ALA A 1 200 ? -9.893 4.816 15.187 1.00 97.94 200 ALA A N 1
ATOM 1596 C CA . ALA A 1 200 ? -9.803 6.263 15.031 1.00 97.94 200 ALA A CA 1
ATOM 1597 C C . ALA A 1 200 ? -10.532 6.714 13.774 1.00 97.94 200 ALA A C 1
ATOM 1599 O O . ALA A 1 200 ? -10.317 6.163 12.692 1.00 97.94 200 ALA A O 1
ATOM 1600 N N . PHE A 1 201 ? -11.323 7.772 13.912 1.00 98.06 201 PHE A N 1
ATOM 1601 C CA . PHE A 1 201 ? -12.028 8.407 12.803 1.00 98.06 201 PHE A CA 1
ATOM 1602 C C . PHE A 1 201 ? -11.643 9.868 12.712 1.00 98.06 201 PHE A C 1
ATOM 1604 O O . PHE A 1 201 ? -11.434 10.505 13.744 1.00 98.06 201 PHE A O 1
ATOM 1611 N N . PHE A 1 202 ? -11.650 10.419 11.501 1.00 96.94 202 PHE A N 1
ATOM 1612 C CA . PHE A 1 202 ? -11.577 11.866 11.331 1.00 96.94 202 PHE A CA 1
ATOM 1613 C C . PHE A 1 202 ? -12.693 12.543 12.131 1.00 96.94 202 PHE A C 1
ATOM 1615 O O . PHE A 1 202 ? -13.871 12.181 12.022 1.00 96.94 202 PHE A O 1
ATOM 1622 N N . ASP A 1 203 ? -12.305 13.507 12.957 1.00 96.62 203 ASP A N 1
ATOM 1623 C CA . ASP A 1 203 ? -13.215 14.333 13.751 1.00 96.62 203 ASP A CA 1
ATOM 1624 C C . ASP A 1 203 ? -13.313 15.763 13.215 1.00 96.62 203 ASP A C 1
ATOM 1626 O O . ASP A 1 203 ? -14.302 16.453 13.439 1.00 96.62 203 ASP A O 1
ATOM 1630 N N . SER A 1 204 ? -12.327 16.175 12.418 1.00 92.88 204 SER A N 1
ATOM 1631 C CA . SER A 1 204 ? -12.363 17.401 11.628 1.00 92.88 204 SER A CA 1
ATOM 1632 C C . SER A 1 204 ? -12.002 17.120 10.173 1.00 92.88 204 SER A C 1
ATOM 1634 O O . SER A 1 204 ? -11.366 16.115 9.849 1.00 92.88 204 SER A O 1
ATOM 1636 N N . THR A 1 205 ? -12.434 18.012 9.282 1.00 90.75 205 THR A N 1
ATOM 1637 C CA . THR A 1 205 ? -12.015 17.984 7.880 1.00 90.75 205 THR A CA 1
ATOM 1638 C C . THR A 1 205 ? -10.500 18.187 7.802 1.00 90.75 205 THR A C 1
ATOM 1640 O O . THR A 1 205 ? -10.000 19.122 8.438 1.00 90.75 205 THR A O 1
ATOM 1643 N N . PRO A 1 206 ? -9.768 17.372 7.021 1.00 89.38 206 PRO A N 1
ATOM 1644 C CA . PRO A 1 206 ? -8.336 17.556 6.859 1.00 89.38 206 PRO A CA 1
ATOM 1645 C C . PRO A 1 206 ? -7.979 18.965 6.381 1.00 89.38 206 PRO A C 1
ATOM 1647 O O . PRO A 1 206 ? -8.528 19.483 5.405 1.00 89.38 206 PRO A O 1
ATOM 1650 N N . ARG A 1 207 ? -7.052 19.594 7.098 1.00 87.56 207 ARG A N 1
ATOM 1651 C CA . ARG A 1 207 ? -6.495 20.914 6.810 1.00 87.56 207 ARG A CA 1
ATOM 1652 C C . ARG A 1 207 ? -5.478 20.750 5.682 1.00 87.56 207 ARG A C 1
ATOM 1654 O O . ARG A 1 207 ? -4.652 19.841 5.714 1.00 87.56 207 ARG A O 1
ATOM 1661 N N . GLY A 1 208 ? -5.569 21.602 4.661 1.00 63.66 208 GLY A N 1
ATOM 1662 C CA . GLY A 1 208 ? -4.730 21.506 3.464 1.00 63.66 208 GLY A CA 1
ATOM 1663 C C . GLY A 1 208 ? -3.233 21.476 3.796 1.00 63.66 208 GLY A C 1
ATOM 1664 O O . GLY A 1 208 ? -2.736 22.349 4.501 1.00 63.66 208 GLY A O 1
ATOM 1665 N N . GLY A 1 209 ? -2.529 20.474 3.266 1.00 61.78 209 GLY A N 1
ATOM 1666 C CA . GLY A 1 209 ? -1.082 20.276 3.373 1.00 61.78 209 GLY A CA 1
ATOM 1667 C C . GLY A 1 209 ? -0.504 19.700 2.073 1.00 61.78 209 GLY A C 1
ATOM 1668 O O . GLY A 1 209 ? -1.230 19.524 1.094 1.00 61.78 209 GLY A O 1
ATOM 1669 N N . LYS A 1 210 ? 0.808 19.409 2.044 1.00 56.28 210 LYS A N 1
ATOM 1670 C CA . LYS A 1 210 ? 1.522 18.924 0.838 1.00 56.28 210 LYS A CA 1
ATOM 1671 C C . LYS A 1 210 ? 0.960 17.609 0.275 1.00 56.28 210 LYS A C 1
ATOM 1673 O O . LYS A 1 210 ? 0.999 17.413 -0.935 1.00 56.28 210 LYS A O 1
ATOM 1678 N N . ALA A 1 211 ? 0.412 16.747 1.130 1.00 62.34 211 ALA A N 1
ATOM 1679 C CA . ALA A 1 211 ? -0.392 15.597 0.735 1.00 62.34 211 ALA A CA 1
ATOM 1680 C C . ALA A 1 211 ? -1.859 15.909 1.051 1.00 62.34 211 ALA A C 1
ATOM 1682 O O . ALA A 1 211 ? -2.228 16.110 2.209 1.00 62.34 211 ALA A O 1
ATOM 1683 N N . LYS A 1 212 ? -2.699 16.005 0.019 1.00 78.19 212 LYS A N 1
ATOM 1684 C CA . LYS A 1 212 ? -4.127 16.277 0.189 1.00 78.19 212 LYS A CA 1
ATOM 1685 C C . LYS A 1 212 ? -4.810 15.004 0.687 1.00 78.19 212 LYS A C 1
ATOM 1687 O O . LYS A 1 212 ? -5.195 14.161 -0.115 1.00 78.19 212 LYS A O 1
ATOM 1692 N N . GLU A 1 213 ? -4.916 14.868 2.005 1.00 88.19 213 GLU A N 1
ATOM 1693 C CA . GLU A 1 213 ? -5.742 13.847 2.658 1.00 88.19 213 GLU A CA 1
ATOM 1694 C C . GLU A 1 213 ? -7.141 13.827 2.024 1.00 88.19 213 GLU A C 1
ATOM 1696 O O . GLU A 1 213 ? -7.810 14.858 1.924 1.00 88.19 213 GLU A O 1
ATOM 1701 N N . THR A 1 214 ? -7.566 12.653 1.557 1.00 88.25 214 THR A N 1
ATOM 1702 C CA . THR A 1 214 ? -8.845 12.469 0.848 1.00 88.25 214 THR A CA 1
ATOM 1703 C C . THR A 1 214 ? -9.995 12.059 1.771 1.00 88.25 214 THR A C 1
ATOM 1705 O O . THR A 1 214 ? -11.144 11.988 1.332 1.00 88.25 214 THR A O 1
ATOM 1708 N N . GLY A 1 215 ? -9.701 11.797 3.047 1.00 88.50 215 GLY A N 1
ATOM 1709 C CA . GLY A 1 215 ? -10.688 11.415 4.052 1.00 88.50 215 GLY A CA 1
ATOM 1710 C C . GLY A 1 215 ? -11.660 12.541 4.413 1.00 88.50 215 GLY A C 1
ATOM 1711 O O . GLY A 1 215 ? -11.345 13.729 4.342 1.00 88.50 215 GLY A O 1
ATOM 1712 N N . GLN A 1 216 ? -12.859 12.148 4.828 1.00 93.31 216 GLN A N 1
ATOM 1713 C CA . GLN A 1 216 ? -13.906 13.032 5.333 1.00 93.31 216 GLN A CA 1
ATOM 1714 C C . GLN A 1 216 ? -14.176 12.759 6.813 1.00 93.31 216 GLN A C 1
ATOM 1716 O O . GLN A 1 216 ? -13.825 11.705 7.338 1.00 93.31 216 GLN A O 1
ATOM 1721 N N . VAL A 1 217 ? -14.858 13.685 7.491 1.00 95.75 217 VAL A N 1
ATOM 1722 C CA . VAL A 1 217 ? -15.306 13.473 8.876 1.00 95.75 217 VAL A CA 1
ATOM 1723 C C . VAL A 1 217 ? -16.084 12.157 8.980 1.00 95.75 217 VAL A C 1
ATOM 1725 O O . VAL A 1 217 ? -16.996 11.888 8.199 1.00 95.75 217 VAL A O 1
ATOM 1728 N N . GLY A 1 218 ? -15.705 11.326 9.951 1.00 96.12 218 GLY A N 1
ATOM 1729 C CA . GLY A 1 218 ? -16.297 10.009 10.171 1.00 96.12 218 GLY A CA 1
ATOM 1730 C C . GLY A 1 218 ? -15.730 8.878 9.308 1.00 96.12 218 GLY A C 1
ATOM 1731 O O . GLY A 1 218 ? -16.120 7.735 9.547 1.00 96.12 218 GLY A O 1
ATOM 1732 N N . ASP A 1 219 ? -14.818 9.149 8.366 1.00 96.50 219 ASP A N 1
ATOM 1733 C CA . ASP A 1 219 ? -13.997 8.102 7.743 1.00 96.50 219 ASP A CA 1
ATOM 1734 C C . ASP A 1 219 ? -13.020 7.515 8.759 1.00 96.50 219 ASP A C 1
ATOM 1736 O O . ASP A 1 219 ? -12.476 8.229 9.609 1.00 96.50 219 ASP A O 1
ATOM 1740 N N . ILE A 1 220 ? -12.800 6.204 8.663 1.00 97.19 220 ILE A N 1
ATOM 1741 C CA . ILE A 1 220 ? -11.783 5.526 9.458 1.00 97.19 220 ILE A CA 1
ATOM 1742 C C . ILE A 1 220 ? -10.383 5.970 9.022 1.00 97.19 220 ILE A C 1
ATOM 1744 O O . ILE A 1 220 ? -10.097 6.101 7.832 1.00 97.19 220 ILE A O 1
ATOM 1748 N N . LYS A 1 221 ? -9.503 6.201 9.996 1.00 97.19 221 LYS A N 1
ATOM 1749 C CA . LYS A 1 221 ? -8.093 6.539 9.766 1.00 97.19 221 LYS A CA 1
ATOM 1750 C C . LYS A 1 221 ? -7.150 5.462 10.277 1.00 97.19 221 LYS A C 1
ATOM 1752 O O . LYS A 1 221 ? -6.133 5.213 9.645 1.00 97.19 221 LYS A O 1
ATOM 1757 N N . MET A 1 222 ? -7.480 4.805 11.385 1.00 97.25 222 MET A N 1
ATOM 1758 C CA . MET A 1 222 ? -6.713 3.655 11.860 1.00 97.25 222 MET A CA 1
ATOM 1759 C C . MET A 1 222 ? -7.558 2.714 12.709 1.00 97.25 222 MET A C 1
ATOM 1761 O O . MET A 1 222 ? -8.547 3.127 13.319 1.00 97.25 222 MET A O 1
ATOM 1765 N N . ILE A 1 223 ? -7.133 1.457 12.758 1.00 97.81 223 ILE A N 1
ATOM 1766 C CA . ILE A 1 223 ? -7.677 0.407 13.617 1.00 97.81 223 ILE A CA 1
ATOM 1767 C C . ILE A 1 223 ? -6.523 -0.435 14.145 1.00 97.81 223 ILE A C 1
ATOM 1769 O O . ILE A 1 223 ? -5.640 -0.797 13.374 1.00 97.81 223 ILE A O 1
ATOM 1773 N N . PHE A 1 224 ? -6.485 -0.727 15.442 1.00 97.75 224 PHE A N 1
ATOM 1774 C CA . PHE A 1 224 ? -5.368 -1.471 16.027 1.00 97.75 224 PHE A CA 1
ATOM 1775 C C . PHE A 1 224 ? -5.734 -2.203 17.306 1.00 97.75 224 PHE A C 1
ATOM 1777 O O . PHE A 1 224 ? -6.718 -1.890 17.977 1.00 97.75 224 PHE A O 1
ATOM 1784 N N . ASN A 1 225 ? -4.917 -3.189 17.656 1.00 97.12 225 ASN A N 1
ATOM 1785 C CA . ASN A 1 225 ? -5.002 -3.861 18.939 1.00 97.12 225 ASN A CA 1
ATOM 1786 C C . ASN A 1 225 ? -4.337 -2.980 20.023 1.00 97.12 225 ASN A C 1
ATOM 1788 O O . ASN A 1 225 ? -3.152 -2.677 19.898 1.00 97.12 225 ASN A O 1
ATOM 1792 N N . PRO A 1 226 ? -5.052 -2.570 21.091 1.00 95.00 226 PRO A N 1
ATOM 1793 C CA . PRO A 1 226 ? -4.490 -1.716 22.142 1.00 95.00 226 PRO A CA 1
ATOM 1794 C C . PRO A 1 226 ? -3.362 -2.363 22.955 1.00 95.00 226 PRO A C 1
ATOM 1796 O O . PRO A 1 226 ? -2.613 -1.643 23.606 1.00 95.00 226 PRO A O 1
ATOM 1799 N N . GLU A 1 227 ? -3.266 -3.692 22.969 1.00 94.19 227 GLU A N 1
ATOM 1800 C CA . GLU A 1 227 ? -2.274 -4.437 23.750 1.00 94.19 227 GLU A CA 1
ATOM 1801 C C . GLU A 1 227 ? -0.960 -4.594 22.985 1.00 94.19 227 GLU A C 1
ATOM 1803 O O . GLU A 1 227 ? 0.113 -4.445 23.563 1.00 94.19 227 GLU A O 1
ATOM 1808 N N . THR A 1 228 ? -1.038 -4.875 21.681 1.00 96.56 228 THR A N 1
ATOM 1809 C CA . THR A 1 228 ? 0.151 -5.103 20.843 1.00 96.56 228 THR A CA 1
ATOM 1810 C C . THR A 1 228 ? 0.566 -3.880 20.035 1.00 96.56 228 THR A C 1
ATOM 1812 O O . THR A 1 228 ? 1.680 -3.841 19.525 1.00 96.56 228 THR A O 1
ATOM 1815 N N . GLY A 1 229 ? -0.332 -2.911 19.852 1.00 96.38 229 GLY A N 1
ATOM 1816 C CA . GLY A 1 229 ? -0.149 -1.780 18.944 1.00 96.38 229 GLY A CA 1
ATOM 1817 C C . GLY A 1 229 ? -0.259 -2.139 17.459 1.00 96.38 229 GLY A C 1
ATOM 1818 O O . GLY A 1 229 ? -0.351 -1.245 16.624 1.00 96.38 229 GLY A O 1
ATOM 1819 N N . ALA A 1 230 ? -0.293 -3.424 17.100 1.00 96.75 230 ALA A N 1
ATOM 1820 C CA . ALA A 1 230 ? -0.387 -3.849 15.710 1.00 96.75 230 ALA A CA 1
ATOM 1821 C C . ALA A 1 230 ? -1.757 -3.492 15.119 1.00 96.75 230 ALA A C 1
ATOM 1823 O O . ALA A 1 230 ? -2.805 -3.742 15.729 1.00 96.75 230 ALA A O 1
ATOM 1824 N N . GLY A 1 231 ? -1.752 -2.928 13.916 1.00 96.25 231 GLY A N 1
ATOM 1825 C CA . GLY A 1 231 ? -2.970 -2.501 13.256 1.00 96.25 231 GLY A CA 1
ATOM 1826 C C . GLY A 1 231 ? -2.768 -2.028 11.828 1.00 96.25 231 GLY A C 1
ATOM 1827 O O . GLY A 1 231 ? -1.821 -2.404 11.138 1.00 96.25 231 GLY A O 1
ATOM 1828 N N . ILE A 1 232 ? -3.715 -1.214 11.383 1.00 96.81 232 ILE A N 1
ATOM 1829 C CA . ILE A 1 232 ? -3.803 -0.694 10.028 1.00 96.81 232 ILE A CA 1
ATOM 1830 C C . ILE A 1 232 ? -4.012 0.813 10.113 1.00 96.81 232 ILE A C 1
ATOM 1832 O O . ILE A 1 232 ? -4.861 1.294 10.867 1.00 96.81 232 ILE A O 1
ATOM 1836 N N . TYR A 1 233 ? -3.264 1.548 9.303 1.00 96.94 233 TYR A N 1
ATOM 1837 C CA . TYR A 1 233 ? -3.368 2.987 9.123 1.00 96.94 233 TYR A CA 1
ATOM 1838 C C . TYR A 1 233 ? -3.745 3.303 7.671 1.00 96.94 233 TYR A C 1
ATOM 1840 O O . TYR A 1 233 ? -3.196 2.721 6.738 1.00 96.94 233 TYR A O 1
ATOM 1848 N N . MET A 1 234 ? -4.707 4.203 7.466 1.00 96.00 234 MET A N 1
ATOM 1849 C CA . MET A 1 234 ? -5.108 4.659 6.134 1.00 96.00 234 MET A CA 1
ATOM 1850 C C . MET A 1 234 ? -4.199 5.802 5.691 1.00 96.00 234 MET A C 1
ATOM 1852 O O . MET A 1 234 ? -4.135 6.846 6.347 1.00 96.00 234 MET A O 1
ATOM 1856 N N . MET A 1 235 ? -3.544 5.648 4.546 1.00 93.94 235 MET A N 1
ATOM 1857 C CA . MET A 1 235 ? -2.754 6.718 3.932 1.00 93.94 235 MET A CA 1
ATOM 1858 C C . MET A 1 235 ? -3.649 7.840 3.385 1.00 93.94 235 MET A C 1
ATOM 1860 O O . MET A 1 235 ? -4.879 7.761 3.430 1.00 93.94 235 MET A O 1
ATOM 1864 N N . ALA A 1 236 ? -3.037 8.910 2.873 1.00 91.56 236 ALA A N 1
ATOM 1865 C CA . ALA A 1 236 ? -3.763 10.077 2.367 1.00 91.56 236 ALA A CA 1
ATOM 1866 C C . ALA A 1 236 ? -4.731 9.751 1.214 1.00 91.56 236 ALA A C 1
ATOM 1868 O O . ALA A 1 236 ? -5.789 10.370 1.098 1.00 91.56 236 ALA A O 1
ATOM 1869 N N . ASP A 1 237 ? -4.396 8.760 0.391 1.00 90.06 237 ASP A N 1
ATOM 1870 C CA . ASP A 1 237 ? -5.210 8.228 -0.708 1.00 90.06 237 ASP A CA 1
ATOM 1871 C C . ASP A 1 237 ? -6.156 7.090 -0.276 1.00 90.06 237 ASP A C 1
ATOM 1873 O O . ASP A 1 237 ? -6.772 6.443 -1.119 1.00 90.06 237 ASP A O 1
ATOM 1877 N N . ARG A 1 238 ? -6.288 6.861 1.039 1.00 92.12 238 ARG A N 1
ATOM 1878 C CA . ARG A 1 238 ? -7.027 5.756 1.672 1.00 92.12 238 ARG A CA 1
ATOM 1879 C C . ARG A 1 238 ? -6.437 4.367 1.430 1.00 92.12 238 ARG A C 1
ATOM 1881 O O . ARG A 1 238 ? -7.106 3.386 1.748 1.00 92.12 238 ARG A O 1
ATOM 1888 N N . THR A 1 239 ? -5.201 4.255 0.941 1.00 94.00 239 THR A N 1
ATOM 1889 C CA . THR A 1 239 ? -4.518 2.958 0.884 1.00 94.00 239 THR A CA 1
ATOM 1890 C C . THR A 1 239 ? -4.335 2.415 2.307 1.00 94.00 239 THR A C 1
ATOM 1892 O O . THR A 1 239 ? -3.718 3.098 3.134 1.00 94.00 239 THR A O 1
ATOM 1895 N N . PRO A 1 240 ? -4.844 1.213 2.630 1.00 95.69 240 PRO A N 1
ATOM 1896 C CA . PRO A 1 240 ? -4.634 0.609 3.937 1.00 95.69 240 PRO A CA 1
ATOM 1897 C C . PRO A 1 240 ? -3.190 0.105 4.042 1.00 95.69 240 PRO A C 1
ATOM 1899 O O . PRO A 1 240 ? -2.734 -0.656 3.186 1.00 95.69 240 PRO A O 1
ATOM 1902 N N . GLN A 1 241 ? -2.470 0.516 5.085 1.00 95.56 241 GLN A N 1
ATOM 1903 C CA . GLN A 1 241 ? -1.092 0.100 5.348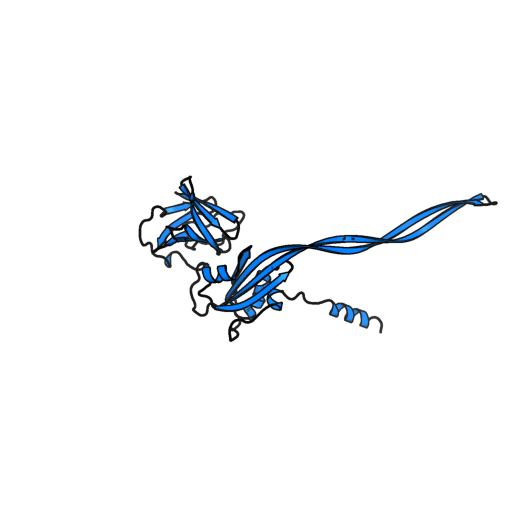 1.00 95.56 241 GLN A CA 1
ATOM 1904 C C . GLN A 1 241 ? -0.966 -0.547 6.731 1.00 95.56 241 GLN A C 1
ATOM 1906 O O . GLN A 1 241 ? -1.523 -0.015 7.696 1.00 95.56 241 GLN A O 1
ATOM 1911 N N . PRO A 1 242 ? -0.222 -1.659 6.863 1.00 95.00 242 PRO A N 1
ATOM 1912 C CA . PRO A 1 242 ? 0.135 -2.204 8.167 1.00 95.00 242 PRO A CA 1
ATOM 1913 C C . PRO A 1 242 ? 0.936 -1.177 8.969 1.00 95.00 242 PRO A C 1
ATOM 1915 O O . PRO A 1 242 ? 1.843 -0.530 8.433 1.00 95.00 242 PRO A O 1
ATOM 1918 N N . ALA A 1 243 ? 0.596 -1.022 10.244 1.00 96.69 243 ALA A N 1
ATOM 1919 C CA . ALA A 1 243 ? 1.237 -0.051 11.116 1.00 96.69 243 ALA A CA 1
ATOM 1920 C C . ALA A 1 243 ? 1.332 -0.542 12.564 1.00 96.69 243 ALA A C 1
ATOM 1922 O O . ALA A 1 243 ? 0.511 -1.333 13.034 1.00 96.69 243 ALA A O 1
ATOM 1923 N N . GLU A 1 244 ? 2.327 -0.021 13.275 1.00 97.25 244 GLU A N 1
ATOM 1924 C CA . GLU A 1 244 ? 2.471 -0.157 14.722 1.00 97.25 244 GLU A CA 1
ATOM 1925 C C . GLU A 1 244 ? 2.060 1.162 15.387 1.00 97.25 244 GLU A C 1
ATOM 1927 O O . GLU A 1 244 ? 2.600 2.223 15.072 1.00 97.25 244 GLU A O 1
ATOM 1932 N N . ILE A 1 245 ? 1.088 1.109 16.296 1.00 97.62 245 ILE A N 1
ATOM 1933 C CA . ILE A 1 245 ? 0.539 2.269 16.997 1.00 97.62 245 ILE A CA 1
ATOM 1934 C C . ILE A 1 245 ? 0.821 2.157 18.492 1.00 97.62 245 ILE A C 1
ATOM 1936 O O . ILE A 1 245 ? 0.381 1.221 19.156 1.00 97.62 245 ILE A O 1
ATOM 1940 N N . LYS A 1 246 ? 1.532 3.142 19.043 1.00 96.56 246 LYS A N 1
ATOM 1941 C CA . LYS A 1 246 ? 1.964 3.156 20.448 1.00 96.56 246 LYS A CA 1
ATOM 1942 C C . LYS A 1 246 ? 2.046 4.567 21.006 1.00 96.56 246 LYS A C 1
ATOM 1944 O O . LYS A 1 246 ? 2.149 5.536 20.262 1.00 96.56 246 LYS A O 1
ATOM 1949 N N . LEU A 1 247 ? 2.042 4.694 22.331 1.00 97.12 247 LEU A N 1
ATOM 1950 C CA . LEU A 1 247 ? 2.434 5.949 22.970 1.00 97.12 247 LEU A CA 1
ATOM 1951 C C . LEU A 1 247 ? 3.955 6.042 23.007 1.00 97.12 247 LEU A C 1
ATOM 1953 O O . LEU A 1 247 ? 4.630 5.133 23.489 1.00 97.12 247 LEU A O 1
ATOM 1957 N N . ASN A 1 248 ? 4.497 7.151 22.520 1.00 96.44 248 ASN A N 1
ATOM 1958 C CA . ASN A 1 248 ? 5.919 7.422 22.658 1.00 96.44 248 ASN A CA 1
ATOM 1959 C C . ASN A 1 248 ? 6.247 7.968 24.059 1.00 96.44 248 ASN A C 1
ATOM 1961 O O . ASN A 1 248 ? 5.366 8.254 24.873 1.00 96.44 248 ASN A O 1
ATOM 1965 N N . LYS A 1 249 ? 7.540 8.169 24.337 1.00 96.94 249 LYS A N 1
ATOM 1966 C CA . LYS A 1 249 ? 8.028 8.673 25.635 1.00 96.94 249 LYS A CA 1
ATOM 1967 C C . LYS A 1 249 ? 7.504 10.063 26.030 1.00 96.94 249 LYS A C 1
ATOM 1969 O O . LYS A 1 249 ? 7.693 10.472 27.169 1.00 96.94 249 LYS A O 1
ATOM 1974 N N . PHE A 1 250 ? 6.889 10.790 25.100 1.00 96.69 250 PHE A N 1
ATOM 1975 C CA . PHE A 1 250 ? 6.310 12.115 25.319 1.00 96.69 250 PHE A CA 1
ATOM 1976 C C . PHE A 1 250 ? 4.789 12.070 25.528 1.00 96.69 250 PHE A C 1
ATOM 1978 O O . PHE A 1 250 ? 4.168 13.116 25.671 1.00 96.69 250 PHE A O 1
ATOM 1985 N N . GLY A 1 251 ? 4.182 10.879 25.534 1.00 96.06 251 GLY A N 1
ATOM 1986 C CA . GLY A 1 251 ? 2.733 10.716 25.654 1.00 96.06 251 GLY A CA 1
ATOM 1987 C C . GLY A 1 251 ? 1.962 10.988 24.360 1.00 96.06 251 GLY A C 1
ATOM 1988 O O . GLY A 1 251 ? 0.733 11.029 24.391 1.00 96.06 251 GLY A O 1
ATOM 1989 N N . ASN A 1 252 ? 2.652 11.141 23.225 1.00 97.81 252 ASN A N 1
ATOM 1990 C CA . ASN A 1 252 ? 2.005 11.269 21.923 1.00 97.81 252 ASN A CA 1
ATOM 1991 C C . ASN A 1 252 ? 1.695 9.887 21.349 1.00 97.81 252 ASN A C 1
ATOM 1993 O O . ASN A 1 252 ? 2.498 8.960 21.484 1.00 97.81 252 ASN A O 1
ATOM 1997 N N . LEU A 1 253 ? 0.579 9.772 20.635 1.00 97.81 253 LEU A N 1
ATOM 1998 C CA . LEU A 1 253 ? 0.258 8.592 19.846 1.00 97.81 253 LEU A CA 1
ATOM 1999 C C . LEU A 1 253 ? 1.127 8.607 18.588 1.00 97.81 253 LEU A C 1
ATOM 2001 O O . LEU A 1 253 ? 1.016 9.509 17.763 1.00 97.81 253 LEU A O 1
ATOM 2005 N N . GLN A 1 254 ? 2.028 7.646 18.472 1.00 97.75 254 GLN A N 1
ATOM 2006 C CA . GLN A 1 254 ? 2.918 7.452 17.338 1.00 97.75 254 GLN A CA 1
ATOM 2007 C C . GLN A 1 254 ? 2.405 6.290 16.489 1.00 97.75 254 GLN A C 1
ATOM 2009 O O . GLN A 1 254 ? 2.009 5.259 17.028 1.00 97.75 254 GLN A O 1
ATOM 2014 N N . VAL A 1 255 ? 2.417 6.479 15.174 1.00 97.62 255 VAL A N 1
ATOM 2015 C CA . VAL A 1 255 ? 2.031 5.502 14.159 1.00 97.62 255 VAL A CA 1
ATOM 2016 C C . VAL A 1 255 ? 3.227 5.280 13.249 1.00 97.62 255 VAL A C 1
ATOM 2018 O O . VAL A 1 255 ? 3.605 6.193 12.520 1.00 97.62 255 VAL A O 1
ATOM 2021 N N . ASP A 1 256 ? 3.800 4.084 13.282 1.00 96.75 256 ASP A N 1
ATOM 2022 C CA . ASP A 1 256 ? 4.929 3.685 12.444 1.00 96.75 256 ASP A CA 1
ATOM 2023 C C . ASP A 1 256 ? 4.415 2.795 11.298 1.00 96.75 256 ASP A C 1
ATOM 2025 O O . ASP A 1 256 ? 3.926 1.689 11.531 1.00 96.75 256 ASP A O 1
ATOM 2029 N N . VAL A 1 257 ? 4.488 3.281 10.054 1.00 94.00 257 VAL A N 1
ATOM 2030 C CA . VAL A 1 257 ? 3.989 2.583 8.857 1.00 94.00 257 VAL A CA 1
ATOM 2031 C C . VAL A 1 257 ? 5.096 1.705 8.278 1.00 94.00 257 VAL A C 1
ATOM 2033 O O . VAL A 1 257 ? 6.058 2.196 7.678 1.00 94.00 257 VAL A O 1
ATOM 2036 N N . THR A 1 258 ? 4.958 0.388 8.437 1.00 84.12 258 THR A N 1
ATOM 2037 C CA . THR A 1 258 ? 6.039 -0.581 8.193 1.00 84.12 258 THR A CA 1
ATOM 2038 C C . THR A 1 258 ? 6.528 -0.598 6.743 1.00 84.12 258 THR A C 1
ATOM 2040 O O . THR A 1 258 ? 7.721 -0.744 6.495 1.00 84.12 258 THR A O 1
ATOM 2043 N N . SER A 1 259 ? 5.628 -0.426 5.774 1.00 81.31 259 SER A N 1
ATOM 2044 C CA . SER A 1 259 ? 5.937 -0.518 4.339 1.00 81.31 259 SER A CA 1
ATOM 2045 C C . SER A 1 259 ? 6.670 0.704 3.775 1.00 81.31 259 SER A C 1
ATOM 2047 O O . SER A 1 259 ? 7.332 0.599 2.741 1.00 81.31 259 SER A O 1
ATOM 2049 N N . LEU A 1 260 ? 6.560 1.859 4.436 1.00 84.31 260 LEU A N 1
ATOM 2050 C CA . LEU A 1 260 ? 7.074 3.137 3.932 1.00 84.31 260 LEU A CA 1
ATOM 2051 C C . LEU A 1 260 ? 8.211 3.715 4.777 1.00 84.31 260 LEU A C 1
ATOM 2053 O O . LEU A 1 260 ? 8.845 4.676 4.350 1.00 84.31 260 LEU A O 1
ATOM 2057 N N . ASN A 1 261 ? 8.499 3.126 5.944 1.00 85.88 261 ASN A N 1
ATOM 2058 C CA . ASN A 1 261 ? 9.433 3.690 6.922 1.00 85.88 261 ASN A CA 1
ATOM 2059 C C . ASN A 1 261 ? 9.067 5.145 7.292 1.00 85.88 261 ASN A C 1
ATOM 2061 O O . ASN A 1 261 ? 9.930 6.004 7.477 1.00 8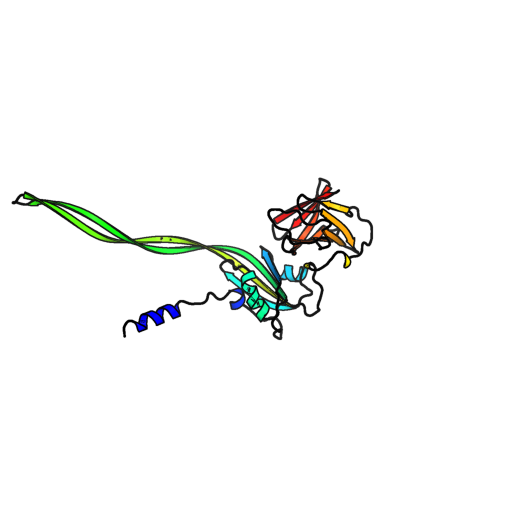5.88 261 ASN A O 1
ATOM 2065 N N . GLU A 1 262 ? 7.763 5.418 7.359 1.00 90.38 262 GLU A N 1
ATOM 2066 C CA . GLU A 1 262 ? 7.191 6.709 7.734 1.00 90.38 262 GLU A CA 1
ATOM 2067 C C . GLU A 1 262 ? 6.612 6.627 9.146 1.00 90.38 262 GLU A C 1
ATOM 2069 O O . GLU A 1 262 ? 6.076 5.594 9.551 1.00 90.38 262 GLU A O 1
ATOM 2074 N N . SER A 1 263 ? 6.697 7.730 9.892 1.00 94.44 263 SER A N 1
ATOM 2075 C CA . SER A 1 263 ? 6.114 7.840 11.227 1.00 94.44 263 SER A CA 1
ATOM 2076 C C . SER A 1 263 ? 5.271 9.104 11.342 1.00 94.44 263 SER A C 1
ATOM 2078 O O . SER A 1 263 ? 5.684 10.181 10.906 1.00 94.44 263 SER A O 1
ATOM 2080 N N . VAL A 1 264 ? 4.087 8.976 11.936 1.00 94.81 264 VAL A N 1
ATOM 2081 C CA . VAL A 1 264 ? 3.159 10.082 12.198 1.00 94.81 264 VAL A CA 1
ATOM 2082 C C . VAL A 1 264 ? 2.889 10.148 13.694 1.00 94.81 264 VAL A C 1
ATOM 2084 O O . VAL A 1 264 ? 2.679 9.126 14.339 1.00 94.81 264 VAL A O 1
ATOM 2087 N N . SER A 1 265 ? 2.879 11.352 14.265 1.00 96.56 265 SER A N 1
ATOM 2088 C CA . SER A 1 265 ? 2.623 11.553 15.692 1.00 96.56 265 SER A CA 1
ATOM 2089 C C . SER A 1 265 ? 1.423 12.465 15.926 1.00 96.56 265 SER A C 1
ATOM 2091 O O . SER A 1 265 ? 1.220 13.435 15.194 1.00 96.56 265 SER A O 1
ATOM 2093 N N . PHE A 1 266 ? 0.647 12.158 16.963 1.00 97.56 266 PHE A N 1
ATOM 2094 C CA . PHE A 1 266 ? -0.530 12.904 17.382 1.00 97.56 266 PHE A CA 1
ATOM 2095 C C . PHE A 1 266 ? -0.417 13.273 18.859 1.00 97.56 266 PHE A C 1
ATOM 2097 O O . PHE A 1 266 ? -0.141 12.418 19.705 1.00 97.56 266 PHE A O 1
ATOM 2104 N N . ALA A 1 267 ? -0.665 14.538 19.175 1.00 97.56 267 ALA A N 1
ATOM 2105 C CA . ALA A 1 267 ? -0.810 15.010 20.544 1.00 97.56 267 ALA A CA 1
ATOM 2106 C C . ALA A 1 267 ? -2.248 14.789 21.027 1.00 97.56 267 ALA A C 1
ATOM 2108 O O . ALA A 1 267 ? -3.185 14.738 20.228 1.00 97.56 267 ALA A O 1
ATOM 2109 N N . ARG A 1 268 ? -2.432 14.659 22.340 1.00 96.50 268 ARG A N 1
ATOM 2110 C CA . ARG A 1 268 ? -3.762 14.559 22.949 1.00 96.50 268 ARG A CA 1
ATOM 2111 C C . ARG A 1 268 ? -4.299 15.953 23.264 1.00 96.50 268 ARG A C 1
ATOM 2113 O O . ARG A 1 268 ? -3.540 16.798 23.736 1.00 96.50 268 ARG A O 1
ATOM 2120 N N . ARG A 1 269 ? -5.586 16.176 22.999 1.00 91.69 269 ARG A N 1
ATOM 2121 C CA . ARG A 1 269 ? -6.299 17.400 23.383 1.00 91.69 269 ARG A CA 1
ATOM 2122 C C . ARG A 1 269 ? -6.938 17.283 24.761 1.00 91.69 269 ARG A C 1
ATOM 2124 O O . ARG A 1 269 ? -7.361 16.157 25.112 1.00 91.69 269 ARG A O 1
#

Secondary structure (DSSP, 8-state):
--SSHHHHHHTTS------HHHHTEEE-SSSPPPPPS--EEEEEESS-HHHHHHHHTTTSEEEEEEEEEES---GGGGHHHHHHTT-SEEEEEEEEEEEEEEEEEEEEEEEEEEEEEEEETTEEEEEEEEEEEEEEEEEEEEEEEEEEEEEEEE-TT----GGG-BGGG----B--TT-EEEE-SS-EEEEEEETTEEEEEESSPPPP-SS-----TTBEEEEE-TTT-EEEEE-TT--EEEEEEEE-TTS-EEEEETTTTEEEEEEE-